Protein 3BDU (pdb70)

Sequence (352 aa):
SSNYVLHTNDGRTIVAEGKPKVDDETGISYTDAYGQQQQINRDNVKEAKGKSSNYVLHTNDGRTIVAEGKPKVDDETGISYTDAYGQQQQINRDNVKEAKGSSNYVLHTNDGRTIVAEGKPKVDDETGISYTDAYGQQQQINRDNVKEAKGSSNYVLHTNDGRTIVAEGKPKVDDETGISYTDAYGQQQQINRDNVKEAKGSSNYVLHTNDGRTIVAEGKPKVDDETGISYTDAYGQQQQINRDNVKEAKGKSSNYVLHTNDGRTIVAEGKPKVDDETGISYTDAYGQQQQINRDNVKEAKGSSNYVLHTNDGRTIVAEGKPKVDDETGISYTDAYGQQQQINRDNVKEAKG

B-factor: mean 27.68, std 9.21, range [10.59, 59.12]

Orga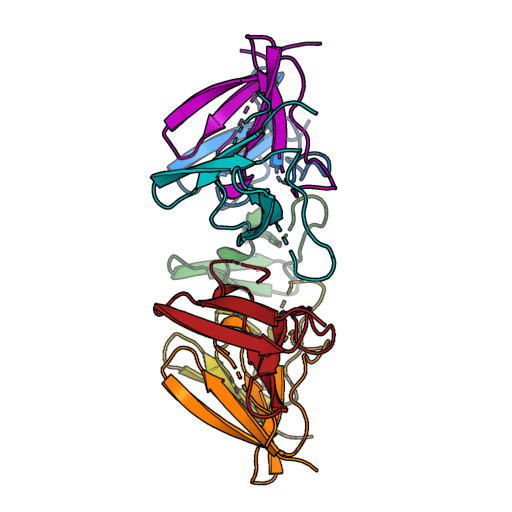nism: Pectobacterium atrosepticum (strain SCRI 1043 / ATCC BAA-672) (NCBI:txid218491)

Nearest PDB structures (foldseek):
  5xfq-assembly1_B  TM=5.567E-01  e=9.943E-01  Mus musculus
  8h43-assembly3_C  TM=5.582E-01  e=1.187E+00  Homo sapiens
  7lky-assembly4_D  TM=5.443E-01  e=1.187E+00  Homo sapiens
  5xfp-assembly3_E  TM=5.364E-01  e=1.503E+00  Homo sapiens
  2m0o-assembly1_A  TM=5.293E-01  e=1.259E+00  Homo sapiens

Structure (mmCIF, N/CA/C/O backbone):
data_3BDU
#
_entry.id   3BDU
#
_cell.length_a   105.974
_cell.length_b   79.077
_cell.length_c   48.472
_cell.angle_alpha   90.00
_cell.angle_beta   96.295
_cell.angle_gamma   90.00
#
_symmetry.space_group_name_H-M   'C 1 2 1'
#
loop_
_entity.id
_entity.type
_entity.pdbx_description
1 polymer 'Putative lipoprotein'
2 water water
#
loop_
_atom_site.group_PDB
_atom_site.id
_atom_site.type_symbol
_atom_site.label_atom_id
_atom_site.label_alt_id
_atom_site.label_comp_id
_atom_site.label_asym_id
_atom_site.label_entity_id
_atom_site.label_seq_id
_atom_site.pdbx_PDB_ins_code
_atom_site.Cartn_x
_atom_site.Cartn_y
_atom_site.Cartn_z
_atom_site.occupancy
_atom_site.B_iso_or_equiv
_atom_site.auth_seq_id
_atom_site.auth_comp_id
_atom_site.auth_asym_id
_atom_site.auth_atom_id
_atom_site.pdbx_PDB_model_num
ATOM 1 N N . SER A 1 2 ? 85.406 158.518 29.424 1.00 52.66 2 SER A N 1
ATOM 2 C CA . SER A 1 2 ? 84.762 157.179 29.288 1.00 52.14 2 SER A CA 1
ATOM 3 C C . SER A 1 2 ? 83.978 156.808 30.543 1.00 50.91 2 SER A C 1
ATOM 4 O O . SER A 1 2 ? 84.437 157.025 31.667 1.00 51.30 2 SER A O 1
ATOM 7 N N . SER A 1 3 ? 82.790 156.247 30.341 1.00 48.42 3 SER A N 1
ATOM 8 C CA . SER A 1 3 ? 81.927 155.851 31.447 1.00 44.65 3 SER A CA 1
ATOM 9 C C . SER A 1 3 ? 82.615 154.892 32.417 1.00 41.52 3 SER A C 1
ATOM 10 O O . SER A 1 3 ? 83.189 153.882 32.008 1.00 41.60 3 SER A O 1
ATOM 13 N N . ASN A 1 4 ? 82.551 155.219 33.704 1.00 37.59 4 ASN A N 1
ATOM 14 C CA . ASN A 1 4 ? 83.152 154.388 34.738 1.00 34.28 4 ASN A CA 1
ATOM 15 C C . ASN A 1 4 ? 82.142 153.376 35.262 1.00 30.97 4 ASN A C 1
ATOM 16 O O . ASN A 1 4 ? 80.932 153.581 35.173 1.00 30.46 4 ASN A O 1
ATOM 21 N N . TYR A 1 5 ? 82.653 152.287 35.813 1.00 26.01 5 TYR A N 1
ATOM 22 C CA . TYR A 1 5 ? 81.814 151.247 36.382 1.00 24.64 5 TYR A CA 1
ATOM 23 C C . TYR A 1 5 ? 82.360 150.907 37.759 1.00 23.73 5 TYR A C 1
ATOM 24 O O . TYR A 1 5 ? 83.533 151.149 38.054 1.00 23.25 5 TYR A O 1
ATOM 33 N N . VAL A 1 6 ? 81.501 150.360 38.606 1.00 22.60 6 VAL A N 1
ATOM 34 C CA . VAL A 1 6 ? 81.903 149.951 39.939 1.00 21.91 6 VAL A CA 1
ATOM 35 C C . VAL A 1 6 ? 81.575 148.469 40.069 1.00 20.63 6 VAL A C 1
ATOM 36 O O . VAL A 1 6 ? 80.418 148.084 39.948 1.00 22.49 6 VAL A O 1
ATOM 40 N N . LEU A 1 7 ? 82.590 147.643 40.295 1.00 20.42 7 LEU A N 1
ATOM 41 C CA . LEU A 1 7 ? 82.385 146.206 40.453 1.00 19.57 7 LEU A CA 1
ATOM 42 C C . LEU A 1 7 ? 82.311 145.850 41.937 1.00 20.51 7 LEU A C 1
ATOM 43 O O . LEU A 1 7 ? 83.142 146.301 42.729 1.00 21.04 7 LEU A O 1
ATOM 48 N N . HIS A 1 8 ? 81.315 145.049 42.306 1.00 17.19 8 HIS A N 1
ATOM 49 C CA . HIS A 1 8 ? 81.159 144.595 43.683 1.00 20.55 8 HIS A CA 1
ATOM 50 C C . HIS A 1 8 ? 81.530 143.120 43.671 1.00 20.04 8 HIS A C 1
ATOM 51 O O . HIS A 1 8 ? 80.923 142.327 42.954 1.00 19.59 8 HIS A O 1
ATOM 58 N N . THR A 1 9 ? 82.540 142.764 44.457 1.00 19.11 9 THR A N 1
ATOM 59 C CA . THR A 1 9 ? 83.019 141.390 44.523 1.00 22.41 9 THR A CA 1
ATOM 60 C C . THR A 1 9 ? 82.302 140.582 45.593 1.00 26.82 9 THR A C 1
ATOM 61 O O . THR A 1 9 ? 81.662 141.136 46.490 1.00 27.52 9 THR A O 1
ATOM 65 N N . ASN A 1 10 ? 82.422 139.264 45.507 1.00 27.99 10 ASN A N 1
ATOM 66 C CA . ASN A 1 10 ? 81.781 138.416 46.494 1.00 31.11 10 ASN A CA 1
ATOM 67 C C . ASN A 1 10 ? 82.569 138.366 47.795 1.00 32.17 10 ASN A C 1
ATOM 68 O O . ASN A 1 10 ? 82.252 137.586 48.691 1.00 35.86 10 ASN A O 1
ATOM 73 N N . ASP A 1 11 ? 83.600 139.198 47.900 1.00 31.57 11 ASP A N 1
ATOM 74 C CA . ASP A 1 11 ? 84.384 139.256 49.127 1.00 32.76 11 ASP A CA 1
ATOM 75 C C . ASP A 1 11 ? 84.350 140.653 49.747 1.00 31.20 11 ASP A C 1
ATOM 76 O O . ASP A 1 11 ? 85.293 141.072 50.418 1.00 31.67 11 ASP A O 1
ATOM 81 N N . GLY A 1 12 ? 83.259 141.372 49.500 1.00 29.59 12 GLY A N 1
ATOM 82 C CA . GLY A 1 12 ? 83.083 142.698 50.070 1.00 28.66 12 GLY A CA 1
ATOM 83 C C . GLY A 1 12 ? 83.950 143.853 49.600 1.00 27.02 12 GLY A C 1
ATOM 84 O O . GLY A 1 12 ? 84.221 144.774 50.374 1.00 26.20 12 GLY A O 1
ATOM 85 N N . ARG A 1 13 ? 84.381 143.824 48.344 1.00 24.40 13 ARG A N 1
ATOM 86 C CA . ARG A 1 13 ? 85.196 144.903 47.800 1.00 23.63 13 ARG A CA 1
ATOM 87 C C . ARG A 1 13 ? 84.434 145.609 46.689 1.00 23.14 13 ARG A C 1
ATOM 88 O O . ARG A 1 13 ? 83.536 145.033 46.080 1.00 21.81 13 ARG A O 1
ATOM 96 N N . THR A 1 14 ? 84.789 146.862 46.446 1.00 22.25 14 THR A N 1
ATOM 97 C CA . THR A 1 14 ? 84.187 147.646 45.379 1.00 24.18 14 THR A CA 1
ATOM 98 C C . THR A 1 14 ? 85.391 148.128 44.593 1.00 25.05 14 THR A C 1
ATOM 99 O O . THR A 1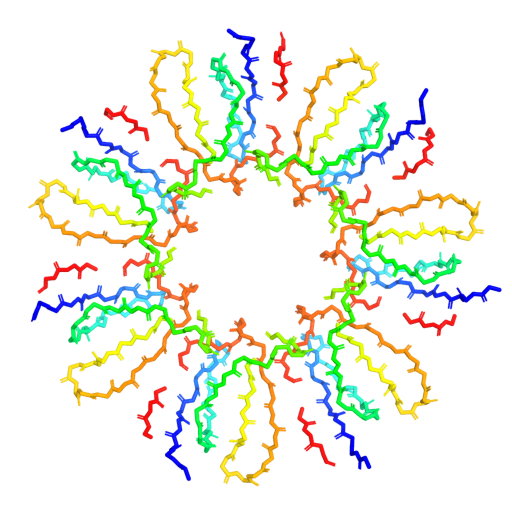 14 ? 86.338 148.673 45.162 1.00 27.20 14 THR A O 1
ATOM 103 N N . ILE A 1 15 ? 85.361 147.909 43.286 1.00 23.65 15 ILE A N 1
ATOM 104 C CA . ILE A 1 15 ? 86.466 148.286 42.420 1.00 21.36 15 ILE A CA 1
ATOM 105 C C . ILE A 1 15 ? 85.972 149.225 41.326 1.00 22.04 15 ILE A C 1
ATOM 106 O O . ILE A 1 15 ? 84.953 148.960 40.690 1.00 21.23 15 ILE A O 1
ATOM 111 N N . VAL A 1 16 ? 86.685 150.328 41.120 1.00 19.64 16 VAL A N 1
ATOM 112 C CA . VAL A 1 16 ? 86.313 151.280 40.079 1.00 20.29 16 VAL A CA 1
ATOM 113 C C . VAL A 1 16 ? 86.985 150.868 38.776 1.00 20.01 16 VAL A C 1
ATOM 114 O O . VAL A 1 16 ? 88.188 150.603 38.740 1.00 19.14 16 VAL A O 1
ATOM 118 N N . ALA A 1 17 ? 86.202 150.805 37.709 1.00 18.52 17 ALA A N 1
ATOM 119 C CA . ALA A 1 17 ? 86.729 150.439 36.405 1.00 17.14 17 ALA A CA 1
ATOM 120 C C . ALA A 1 17 ? 86.489 151.587 35.433 1.00 19.68 17 ALA A C 1
ATOM 121 O O . ALA A 1 17 ? 85.456 152.254 35.501 1.00 19.49 17 ALA A O 1
ATOM 123 N N . GLU A 1 18 ? 87.459 151.819 34.555 1.00 20.69 18 GLU A N 1
ATOM 124 C CA . GLU A 1 18 ? 87.358 152.846 33.524 1.00 23.39 18 GLU A CA 1
ATOM 125 C C . GLU A 1 18 ? 86.933 152.087 32.272 1.00 23.61 18 GLU A C 1
ATOM 126 O O . GLU A 1 18 ? 87.752 151.424 31.636 1.00 23.80 18 GLU A O 1
ATOM 132 N N . GLY A 1 19 ? 85.658 152.176 31.924 1.00 21.41 19 GLY A N 1
ATOM 133 C CA . GLY A 1 19 ? 85.176 151.448 30.765 1.00 21.94 19 GLY A CA 1
ATOM 134 C C . GLY A 1 19 ? 84.495 150.185 31.263 1.00 22.18 19 GLY A C 1
ATOM 135 O O . GLY A 1 19 ? 84.812 149.701 32.350 1.00 20.23 19 GLY A O 1
ATOM 136 N N . LYS A 1 20 ? 83.573 149.643 30.472 1.00 21.00 20 LYS A N 1
ATOM 137 C CA . LYS A 1 20 ? 82.833 148.450 30.877 1.00 20.86 20 LYS A CA 1
ATOM 138 C C . LYS A 1 20 ? 83.661 147.179 30.954 1.00 17.82 20 LYS A C 1
ATOM 139 O O . LYS A 1 20 ? 84.305 146.786 29.989 1.00 17.08 20 LYS A O 1
ATOM 145 N N . PRO A 1 21 ? 83.670 146.529 32.126 1.00 15.57 21 PRO A N 1
ATOM 146 C CA . PRO A 1 21 ? 84.440 145.290 32.245 1.00 15.62 21 PRO A CA 1
ATOM 147 C C . PRO A 1 21 ? 83.778 144.276 31.316 1.00 13.83 21 PRO A C 1
ATOM 148 O O . PRO A 1 21 ? 82.557 144.284 31.154 1.00 15.48 21 PRO A O 1
ATOM 152 N N . LYS A 1 22 ? 84.579 143.426 30.692 1.00 14.81 22 LYS A N 1
ATOM 153 C CA . LYS A 1 22 ? 84.049 142.422 29.778 1.00 15.12 22 LYS A CA 1
ATOM 154 C C . LYS A 1 22 ? 84.827 141.120 29.911 1.00 16.66 22 LYS A C 1
ATOM 155 O O . LYS A 1 22 ? 85.988 141.114 30.333 1.00 13.90 22 LYS A O 1
ATOM 161 N N . VAL A 1 23 ? 84.185 140.019 29.544 1.00 15.55 23 VAL A N 1
ATOM 162 C CA . VAL A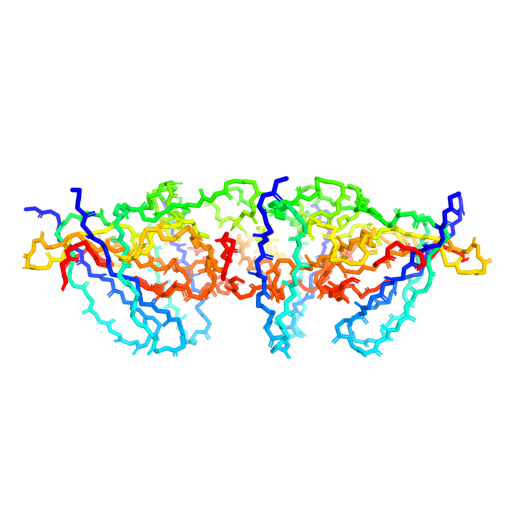 1 23 ? 84.854 138.731 29.597 1.00 17.65 23 VAL A CA 1
ATOM 163 C C . VAL A 1 23 ? 85.930 138.695 28.522 1.00 19.25 23 VAL A C 1
ATOM 164 O O . VAL A 1 23 ? 85.702 139.100 27.379 1.00 17.42 23 VAL A O 1
ATOM 168 N N . ASP A 1 24 ? 87.110 138.227 28.912 1.00 17.66 24 ASP A N 1
ATOM 169 C CA . ASP A 1 24 ? 88.243 138.091 28.006 1.00 18.67 24 ASP A CA 1
ATOM 170 C C . ASP A 1 24 ? 88.215 136.624 27.588 1.00 18.64 24 ASP A C 1
ATOM 171 O O . ASP A 1 24 ? 88.445 135.736 28.402 1.00 18.11 24 ASP A O 1
ATOM 176 N N . ASP A 1 25 ? 87.917 136.366 26.320 1.00 19.94 25 ASP A N 1
ATOM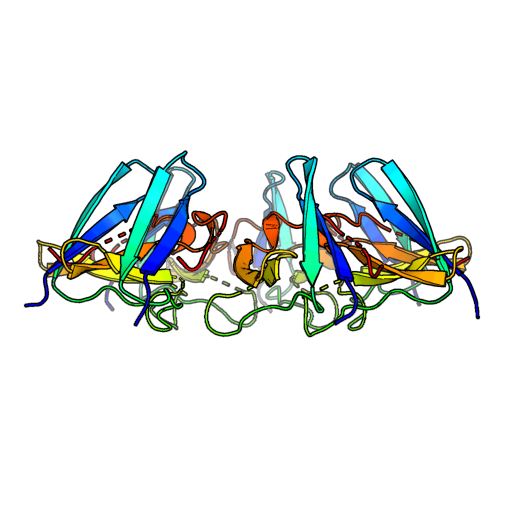 177 C CA . ASP A 1 25 ? 87.843 134.995 25.839 1.00 21.72 25 ASP A CA 1
ATOM 178 C C . ASP A 1 25 ? 89.155 134.223 25.965 1.00 20.68 25 ASP A C 1
ATOM 179 O O . ASP A 1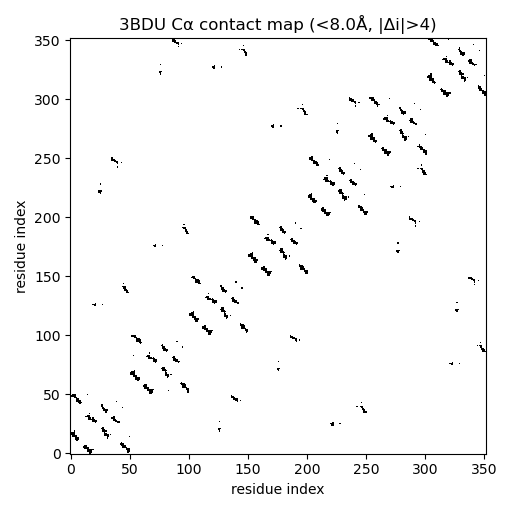 25 ? 89.144 132.999 26.034 1.00 21.48 25 ASP A O 1
ATOM 184 N N . GLU A 1 26 ? 90.280 134.929 26.006 1.00 19.98 26 GLU A N 1
ATOM 185 C CA . GLU A 1 26 ? 91.571 134.262 26.128 1.00 19.94 26 GLU A CA 1
ATOM 186 C C . GLU A 1 26 ? 91.814 133.695 27.534 1.00 18.98 26 GLU A C 1
ATOM 187 O O . GLU A 1 26 ? 92.639 132.799 27.706 1.00 18.62 26 GLU A O 1
ATOM 193 N N . THR A 1 27 ? 91.100 134.211 28.531 1.00 16.17 27 THR A N 1
ATOM 194 C CA . THR A 1 27 ? 91.286 133.749 29.907 1.00 16.99 27 THR A CA 1
ATOM 195 C C . THR A 1 27 ? 90.022 133.233 30.568 1.00 17.01 27 THR A C 1
ATOM 196 O O . THR A 1 27 ? 90.095 132.445 31.510 1.00 14.80 27 THR A O 1
ATOM 200 N N . GLY A 1 28 ? 88.870 133.694 30.085 1.00 15.34 28 GLY A N 1
ATOM 201 C CA . GLY A 1 28 ? 87.599 133.295 30.657 1.00 16.09 28 GLY A CA 1
ATOM 202 C C . GLY A 1 28 ? 87.223 134.125 31.876 1.00 15.90 28 GLY A C 1
ATOM 203 O O . GLY A 1 28 ? 86.196 133.889 32.514 1.00 16.07 28 GLY A O 1
ATOM 212 N N . ILE A 1 30 ? 86.859 138.159 33.842 1.00 13.80 30 ILE A N 1
ATOM 213 C CA . ILE A 1 30 ? 86.373 139.492 33.500 1.00 14.87 30 ILE A CA 1
ATOM 214 C C . ILE A 1 30 ? 87.564 140.438 33.492 1.00 14.98 30 ILE A C 1
ATOM 215 O O . ILE A 1 30 ? 88.279 140.553 34.481 1.00 13.68 30 ILE A O 1
ATOM 220 N N . SER A 1 31 ? 87.763 141.108 32.363 1.00 12.71 31 SER A N 1
ATOM 221 C CA . SER A 1 31 ? 88.881 142.020 32.175 1.00 15.68 31 SER A CA 1
ATOM 222 C C . SER A 1 31 ? 88.442 143.476 32.246 1.00 15.71 31 SER A C 1
ATOM 223 O O . SER A 1 31 ? 87.355 143.826 31.784 1.00 17.43 31 SER A O 1
ATOM 226 N N . TYR A 1 32 ? 89.279 144.318 32.846 1.00 16.28 32 TYR A N 1
ATOM 227 C CA . TYR A 1 32 ? 88.971 145.745 32.964 1.00 17.10 32 TYR A CA 1
ATOM 228 C C . TYR A 1 32 ? 90.224 146.562 33.239 1.00 17.63 32 TYR A C 1
ATOM 229 O O . TYR A 1 32 ? 91.303 146.013 33.439 1.00 17.88 32 TYR A O 1
ATOM 238 N N . THR A 1 33 ? 90.064 147.882 33.253 1.00 18.76 33 THR A N 1
ATOM 239 C CA . THR A 1 33 ? 91.159 148.802 33.543 1.00 20.06 33 THR A CA 1
ATOM 240 C C . THR A 1 33 ? 90.732 149.559 34.796 1.00 20.27 33 THR A C 1
ATOM 241 O O . THR A 1 33 ? 89.620 150.082 34.853 1.00 17.88 33 THR A O 1
ATOM 245 N N . ASP A 1 34 ? 91.595 149.599 35.807 1.00 21.76 34 ASP A N 1
ATOM 246 C CA . ASP A 1 34 ? 91.249 150.293 37.036 1.00 24.02 34 ASP A CA 1
ATOM 247 C C . ASP A 1 34 ? 91.499 151.791 36.937 1.00 26.50 34 ASP A C 1
ATOM 248 O O . ASP A 1 34 ? 91.985 152.284 35.916 1.00 25.47 34 ASP A O 1
ATOM 253 N N . ALA A 1 35 ? 91.162 152.504 38.008 1.00 28.01 35 ALA A N 1
ATOM 254 C CA . ALA A 1 35 ? 91.317 153.955 38.063 1.00 30.95 35 ALA A CA 1
ATOM 255 C C . ALA A 1 35 ? 92.750 154.430 37.873 1.00 32.02 35 ALA A C 1
ATOM 256 O O . ALA A 1 35 ? 92.990 155.619 37.672 1.00 33.13 35 ALA A O 1
ATOM 258 N N . TYR A 1 36 ? 93.702 153.507 37.940 1.00 32.83 36 TYR A N 1
ATOM 259 C CA . TYR A 1 36 ? 95.107 153.865 37.783 1.00 33.32 36 TYR A CA 1
ATOM 260 C C . TYR A 1 36 ? 95.677 153.476 36.426 1.00 31.42 36 TYR A C 1
ATOM 261 O O . TYR A 1 36 ? 96.887 153.538 36.211 1.00 31.37 36 TYR A O 1
ATOM 270 N N . GLY A 1 37 ? 94.801 153.070 35.515 1.00 29.17 37 GLY A N 1
ATOM 271 C CA . GLY A 1 37 ? 95.239 152.691 34.185 1.00 27.55 37 GLY A CA 1
ATOM 272 C C . GLY A 1 37 ? 95.836 151.301 34.088 1.00 27.15 37 GLY A C 1
ATOM 273 O O . GLY A 1 37 ? 96.348 150.914 33.039 1.00 25.93 37 GLY A O 1
ATOM 274 N N . GLN A 1 38 ? 95.773 150.538 35.171 1.00 26.19 38 GLN A N 1
ATOM 275 C CA . GLN A 1 38 ? 96.323 149.188 35.154 1.00 25.49 38 GLN A CA 1
ATOM 276 C C . GLN A 1 38 ? 95.280 148.178 34.686 1.00 23.74 38 GLN A C 1
ATOM 277 O O . GLN A 1 38 ? 94.127 148.221 35.116 1.00 23.05 38 GLN A O 1
ATOM 283 N N . GLN A 1 39 ? 95.694 147.280 33.798 1.00 21.86 39 GLN A N 1
ATOM 284 C CA . GLN A 1 39 ? 94.805 146.250 33.282 1.00 23.07 39 GLN A CA 1
ATOM 285 C C . GLN A 1 39 ? 94.714 145.135 34.313 1.00 21.29 39 GLN A C 1
ATOM 286 O O . GLN A 1 39 ? 95.734 144.615 34.770 1.00 21.10 39 GLN A O 1
ATOM 292 N N . GLN A 1 40 ? 93.486 144.780 34.670 1.00 19.52 40 GLN A N 1
ATOM 293 C CA . GLN A 1 40 ? 93.221 143.752 35.672 1.00 19.29 40 GLN A CA 1
ATOM 294 C C . GLN A 1 40 ? 92.226 142.725 35.141 1.00 18.63 40 GLN A C 1
ATOM 295 O O . GLN A 1 40 ? 91.478 143.002 34.204 1.00 15.86 40 GLN A O 1
ATOM 301 N N . GLN A 1 41 ? 92.228 141.547 35.758 1.00 16.28 41 GLN A N 1
ATOM 302 C CA . GLN A 1 41 ? 91.300 140.478 35.414 1.00 15.27 41 GLN A CA 1
ATOM 303 C C . GLN A 1 41 ? 90.817 139.909 36.736 1.00 16.02 41 GLN A C 1
ATOM 304 O O . GLN A 1 41 ? 91.581 139.826 37.697 1.00 17.14 41 GLN A O 1
ATOM 310 N N . ILE A 1 42 ? 89.548 139.527 36.791 1.00 15.30 42 ILE A N 1
ATOM 311 C CA . ILE A 1 42 ? 88.988 138.971 38.011 1.00 14.65 42 ILE A CA 1
ATOM 312 C C . ILE A 1 42 ? 88.071 137.802 37.667 1.00 14.77 42 ILE A C 1
ATOM 313 O O . ILE A 1 42 ? 87.296 137.876 36.712 1.00 15.62 42 ILE A O 1
ATOM 318 N N . ASN A 1 43 ? 88.178 136.716 38.426 1.00 13.18 43 ASN A N 1
ATOM 319 C CA . ASN A 1 43 ? 87.340 135.537 38.200 1.00 13.96 43 ASN A CA 1
ATOM 320 C C . ASN A 1 43 ? 85.854 135.943 38.200 1.00 13.00 43 ASN A C 1
ATOM 321 O O . ASN A 1 43 ? 85.389 136.618 39.119 1.00 13.14 43 ASN A O 1
ATOM 326 N N . ARG A 1 44 ? 85.114 135.525 37.174 1.00 13.00 44 ARG A N 1
ATOM 327 C CA . ARG A 1 44 ? 83.691 135.853 37.058 1.00 15.08 44 ARG A CA 1
ATOM 328 C C . ARG A 1 44 ? 82.912 135.434 38.301 1.00 15.32 44 ARG A C 1
ATOM 329 O O . ARG A 1 44 ? 81.905 136.049 38.644 1.00 15.22 44 ARG A O 1
ATOM 337 N N . ASP A 1 45 ? 83.365 134.373 38.961 1.00 13.62 45 ASP A N 1
ATOM 338 C CA . ASP A 1 45 ? 82.678 133.895 40.160 1.00 17.43 45 ASP A CA 1
ATOM 339 C C . ASP A 1 45 ? 82.834 134.842 41.346 1.00 17.52 45 ASP A C 1
ATOM 340 O O . ASP A 1 45 ? 82.086 134.750 42.319 1.00 18.72 45 ASP A O 1
ATOM 345 N N . ASN A 1 46 ? 83.781 135.769 41.255 1.00 15.26 46 ASN A N 1
ATOM 346 C CA . ASN A 1 46 ? 84.005 136.717 42.339 1.00 17.31 46 ASN A CA 1
ATOM 347 C C . ASN A 1 46 ? 83.350 138.066 42.065 1.00 17.49 46 ASN A C 1
ATOM 348 O O . ASN A 1 46 ? 83.587 139.028 42.796 1.00 17.50 46 ASN A O 1
ATOM 353 N N . VAL A 1 47 ? 82.545 138.144 41.008 1.00 15.36 47 VAL A N 1
ATOM 354 C CA . VAL A 1 47 ? 81.860 139.388 40.676 1.00 15.91 47 VAL A CA 1
ATOM 355 C C . VAL A 1 47 ? 80.367 139.202 40.914 1.00 18.76 47 VAL A C 1
ATOM 356 O O . VAL A 1 47 ? 79.687 138.464 40.188 1.00 18.42 47 VAL A O 1
ATOM 360 N N . LYS A 1 48 ? 79.864 139.876 41.943 1.00 19.80 48 LYS A N 1
ATOM 361 C CA . LYS A 1 48 ? 78.458 139.787 42.311 1.00 20.75 48 LYS A CA 1
ATOM 362 C C . LYS A 1 48 ? 77.571 140.719 41.495 1.00 20.02 48 LYS A C 1
ATOM 363 O O . LYS A 1 48 ? 76.557 140.296 40.941 1.00 18.19 48 LYS A O 1
ATOM 369 N N . GLU A 1 49 ? 77.949 141.991 41.439 1.00 21.33 49 GLU A N 1
ATOM 370 C CA . GLU A 1 49 ? 77.174 142.990 40.712 1.00 23.00 49 GLU A CA 1
ATOM 371 C C . GLU A 1 49 ? 78.092 144.038 40.111 1.00 22.59 49 GLU A C 1
ATOM 372 O O . GLU A 1 49 ? 79.268 144.137 40.470 1.00 21.31 49 GLU A O 1
ATOM 386 N N . ALA A 1 51 ? 77.776 148.254 38.726 1.00 23.54 51 ALA A N 1
ATOM 387 C CA . ALA A 1 51 ? 76.978 149.455 38.529 1.00 25.85 51 ALA A CA 1
ATOM 388 C C . ALA A 1 51 ? 77.677 150.449 37.607 1.00 27.34 51 ALA A C 1
ATOM 389 O O . ALA A 1 51 ? 78.875 150.698 37.743 1.00 26.29 51 ALA A O 1
ATOM 391 N N . LYS A 1 52 ? 76.924 151.003 36.663 1.00 28.76 52 LYS A N 1
ATOM 392 C CA . LYS A 1 52 ? 77.466 151.976 35.725 1.00 32.63 52 LYS A CA 1
ATOM 393 C C . LYS A 1 52 ? 77.380 153.369 36.349 1.00 34.62 52 LYS A C 1
ATOM 394 O O . LYS A 1 52 ? 76.288 153.873 36.609 1.00 32.89 52 LYS A O 1
ATOM 400 N N . GLY A 1 53 ? 78.538 153.977 36.590 1.00 38.56 53 GLY A N 1
ATOM 401 C CA . GLY A 1 53 ? 78.585 155.299 37.194 1.00 42.95 53 GLY A CA 1
ATOM 402 C C . GLY A 1 53 ? 79.694 155.379 38.231 1.00 45.61 53 GLY A C 1
ATOM 403 O O . GLY A 1 53 ? 80.544 154.489 38.298 1.00 45.65 53 GLY A O 1
ATOM 404 N N . LYS A 1 54 ? 79.689 156.433 39.045 1.00 47.84 54 LYS A N 1
ATOM 405 C CA . LYS A 1 54 ? 80.712 156.608 40.076 1.00 49.82 54 LYS A CA 1
ATOM 406 C C . LYS A 1 54 ? 80.337 155.970 41.414 1.00 51.21 54 LYS A C 1
ATOM 407 O O . LYS A 1 54 ? 80.662 156.565 42.466 1.00 52.10 54 LYS A O 1
ATOM 413 N N . SER B 1 2 ? 59.089 100.296 25.384 1.00 37.53 2 SER B N 1
ATOM 414 C CA . SER B 1 2 ? 60.526 100.686 25.335 1.00 37.46 2 SER B CA 1
ATOM 415 C C . SER B 1 2 ? 61.303 100.063 26.488 1.00 36.86 2 SER B C 1
ATOM 416 O O . SER B 1 2 ? 60.736 99.783 27.549 1.00 37.07 2 SER B O 1
ATOM 419 N N . SER B 1 3 ? 62.600 99.848 26.283 1.00 34.83 3 SER B N 1
ATOM 420 C CA . SER B 1 3 ? 63.435 99.265 27.326 1.00 33.34 3 SER B CA 1
ATOM 421 C C . SER B 1 3 ? 63.442 100.197 28.525 1.00 31.27 3 SER B C 1
ATOM 422 O O . SER B 1 3 ? 63.391 101.414 28.373 1.00 31.95 3 SER B O 1
ATOM 425 N N . ASN B 1 4 ? 63.495 99.628 29.722 1.00 28.87 4 ASN B N 1
ATOM 426 C CA . ASN B 1 4 ? 63.511 100.450 30.915 1.00 26.35 4 ASN B CA 1
ATOM 427 C C . ASN B 1 4 ? 64.927 100.830 31.293 1.00 23.22 4 ASN B C 1
ATOM 428 O O . ASN B 1 4 ? 65.886 100.141 30.961 1.00 21.85 4 ASN B O 1
ATOM 433 N N . TYR B 1 5 ? 65.036 101.955 31.981 1.00 23.34 5 TYR B N 1
ATOM 434 C CA . TYR B 1 5 ? 66.305 102.459 32.459 1.00 19.87 5 TYR B CA 1
ATOM 435 C C . TYR B 1 5 ? 66.059 102.770 33.924 1.00 19.47 5 TYR B C 1
ATOM 436 O O . TYR B 1 5 ? 64.957 103.149 34.308 1.00 20.77 5 TYR B O 1
ATOM 445 N N . VAL B 1 6 ? 67.075 102.579 34.749 1.00 18.22 6 VAL B N 1
ATOM 446 C CA . VAL B 1 6 ? 66.938 102.852 36.169 1.00 20.91 6 VAL B CA 1
ATOM 447 C C . VAL B 1 6 ? 67.868 103.987 36.553 1.00 19.81 6 VAL B C 1
ATOM 448 O O . VAL B 1 6 ? 69.089 103.862 36.436 1.00 21.65 6 VAL B O 1
ATOM 452 N N . LEU B 1 7 ? 67.287 105.096 36.994 1.00 21.01 7 LEU B N 1
ATOM 453 C CA . LEU B 1 7 ? 68.069 106.252 37.411 1.00 21.11 7 LEU B CA 1
ATOM 454 C C . LEU B 1 7 ? 68.235 106.291 38.923 1.00 21.52 7 LEU B C 1
ATOM 455 O O . LEU B 1 7 ? 67.325 105.938 39.670 1.00 19.58 7 LEU B O 1
ATOM 460 N N . HIS B 1 8 ? 69.410 106.721 39.365 1.00 20.05 8 HIS B N 1
ATOM 461 C CA . HIS B 1 8 ? 69.691 106.854 40.788 1.00 21.21 8 HIS B CA 1
ATOM 462 C C . HIS B 1 8 ? 70.048 108.319 40.964 1.00 20.25 8 HIS B C 1
ATOM 463 O O . HIS B 1 8 ? 70.885 108.842 40.235 1.00 15.63 8 HIS B O 1
ATOM 470 N N . THR B 1 9 ? 69.394 108.986 41.909 1.00 20.20 9 THR B N 1
ATOM 471 C CA . THR B 1 9 ? 69.644 110.402 42.153 1.00 21.52 9 THR B CA 1
ATOM 472 C C . THR B 1 9 ? 70.754 110.573 43.176 1.00 23.81 9 THR B C 1
ATOM 473 O O . THR B 1 9 ? 71.187 109.607 43.799 1.00 25.22 9 THR B O 1
ATOM 477 N N . ASN B 1 10 ? 71.227 111.801 43.349 1.00 25.04 10 ASN B N 1
ATOM 478 C CA . ASN B 1 10 ? 72.270 112.029 44.330 1.00 27.03 10 ASN B CA 1
ATOM 479 C C . ASN B 1 10 ? 71.700 111.976 45.741 1.00 29.12 10 ASN B C 1
ATOM 480 O O . ASN B 1 10 ? 72.439 111.737 46.699 1.00 30.18 10 ASN B O 1
ATOM 485 N N . ASP B 1 11 ? 70.392 112.189 45.875 1.00 28.39 11 ASP B N 1
ATOM 486 C CA . ASP B 1 11 ? 69.770 112.127 47.192 1.00 31.64 11 ASP B CA 1
ATOM 487 C C . ASP B 1 11 ? 69.286 110.715 47.528 1.00 31.12 11 ASP B C 1
ATOM 488 O O . ASP B 1 11 ? 68.414 110.526 48.380 1.00 31.23 11 ASP B O 1
ATOM 493 N N . GLY B 1 12 ? 69.855 109.732 46.833 1.00 30.53 12 GLY B N 1
ATOM 494 C CA . GLY B 1 12 ? 69.549 108.334 47.095 1.00 29.53 12 GLY B CA 1
ATOM 495 C C . GLY B 1 12 ? 68.296 107.653 46.582 1.00 29.76 12 GLY B C 1
ATOM 496 O O . GLY B 1 12 ? 68.026 106.515 46.968 1.00 30.50 12 GLY B O 1
ATOM 497 N N . ARG B 1 13 ? 67.522 108.301 45.725 1.00 27.76 13 ARG B N 1
ATOM 498 C CA . ARG B 1 13 ? 66.314 107.656 45.230 1.00 27.15 13 ARG B CA 1
ATOM 499 C C . ARG B 1 13 ? 66.555 106.908 43.922 1.00 27.77 13 ARG B C 1
ATOM 500 O O . ARG B 1 13 ? 67.527 107.166 43.208 1.00 25.98 13 ARG B O 1
ATOM 508 N N . THR B 1 14 ? 65.664 105.966 43.628 1.00 27.46 14 THR B N 1
ATOM 509 C CA . THR B 1 14 ? 65.727 105.185 42.404 1.00 27.01 14 THR B CA 1
ATOM 510 C C . THR B 1 14 ? 64.470 105.506 41.602 1.00 26.68 14 THR B C 1
ATOM 511 O O . THR B 1 14 ? 63.368 105.518 42.146 1.00 26.23 14 THR B O 1
ATOM 515 N N . ILE B 1 15 ? 64.638 105.779 40.313 1.00 24.37 15 ILE B N 1
ATOM 516 C CA . ILE B 1 15 ? 63.507 106.109 39.454 1.00 24.01 15 ILE B CA 1
ATOM 517 C C . ILE B 1 15 ? 63.558 105.267 38.181 1.00 22.38 15 ILE B C 1
ATOM 518 O O . ILE B 1 15 ? 64.596 105.191 37.517 1.00 19.42 15 ILE B O 1
ATOM 523 N N . VAL B 1 16 ? 62.437 104.632 37.852 1.00 21.60 16 VAL B N 1
ATOM 524 C CA . VAL B 1 16 ? 62.357 103.799 36.662 1.00 20.89 16 VAL B CA 1
ATOM 525 C C . VAL B 1 16 ? 61.835 104.598 35.481 1.00 20.98 16 VAL B C 1
ATOM 526 O O . VAL B 1 16 ? 60.799 105.261 35.573 1.00 20.93 16 VAL B O 1
ATOM 530 N N . ALA B 1 17 ? 62.564 104.539 34.371 1.00 20.30 17 ALA B N 1
ATOM 531 C CA . ALA B 1 17 ? 62.153 105.240 33.164 1.00 19.25 17 ALA B CA 1
ATOM 532 C C . ALA B 1 17 ? 61.871 104.235 32.056 1.00 18.00 17 ALA B C 1
ATOM 533 O O . ALA B 1 17 ? 62.510 103.185 31.989 1.00 17.13 17 ALA B O 1
ATOM 535 N N . GLU B 1 18 ? 60.910 104.564 31.199 1.00 18.83 18 GLU B N 1
ATOM 536 C CA . GLU B 1 18 ? 60.573 103.714 30.064 1.00 20.54 18 GLU B CA 1
ATOM 537 C C . GLU B 1 18 ? 61.152 104.461 28.872 1.00 19.23 18 GLU B C 1
ATOM 538 O O . GLU B 1 18 ? 60.615 105.479 28.450 1.00 19.89 18 GLU B O 1
ATOM 544 N N . GLY B 1 19 ? 62.257 103.961 28.341 1.00 19.26 19 GLY B N 1
ATOM 545 C CA . GLY B 1 19 ? 62.901 104.643 27.239 1.00 20.64 19 GLY B CA 1
ATOM 546 C C . GLY B 1 19 ? 64.096 105.345 27.848 1.00 20.40 19 GLY B C 1
ATOM 547 O O . GLY B 1 19 ? 64.122 105.600 29.051 1.00 18.90 19 GLY B O 1
ATOM 548 N N . LYS B 1 20 ? 65.081 105.664 27.024 1.00 20.35 20 LYS B N 1
ATOM 549 C CA . LYS B 1 20 ? 66.294 106.298 27.513 1.00 18.25 20 LYS B CA 1
ATOM 550 C C . LYS B 1 20 ? 66.153 107.768 27.879 1.00 18.51 20 LYS B C 1
ATOM 551 O O . LYS B 1 20 ? 65.677 108.582 27.087 1.00 18.00 20 LYS B O 1
ATOM 557 N N . PRO B 1 21 ? 66.539 108.122 29.107 1.00 16.52 21 PRO B N 1
ATOM 558 C CA . PRO B 1 21 ? 66.446 109.526 29.511 1.00 17.33 21 PRO B CA 1
ATOM 559 C C . PRO B 1 21 ? 67.528 110.290 28.744 1.00 17.90 21 PRO B C 1
ATOM 560 O O . PRO B 1 21 ? 68.608 109.753 28.493 1.00 19.65 21 PRO B O 1
ATOM 564 N N . LYS B 1 22 ? 67.237 111.525 28.362 1.00 17.87 22 LYS B N 1
ATOM 565 C CA . LYS B 1 22 ? 68.211 112.354 27.657 1.00 20.87 22 LYS B CA 1
ATOM 566 C C . LYS B 1 22 ? 67.932 113.815 27.965 1.00 19.71 22 LYS B C 1
ATOM 567 O O . LYS B 1 22 ? 66.860 114.154 28.463 1.00 20.50 22 LYS B O 1
ATOM 573 N N . VAL B 1 23 ? 68.898 114.680 27.681 1.00 18.86 23 VAL B N 1
ATOM 574 C CA . VAL B 1 23 ? 68.719 116.095 27.950 1.00 19.91 23 VAL B CA 1
ATOM 575 C C . VAL B 1 23 ? 67.748 116.703 26.960 1.00 19.85 23 VAL B C 1
ATOM 576 O O . VAL B 1 23 ? 67.787 116.409 25.766 1.00 20.55 23 VAL B O 1
ATOM 580 N N . ASP B 1 24 ? 66.854 117.530 27.482 1.00 20.15 24 ASP B N 1
ATOM 581 C CA . ASP B 1 24 ? 65.855 118.231 26.682 1.00 22.99 24 ASP B CA 1
ATOM 582 C C . ASP B 1 24 ? 66.506 119.579 26.388 1.00 23.03 24 ASP B C 1
ATOM 583 O O . ASP B 1 24 ? 66.731 120.367 27.303 1.00 21.65 24 ASP B O 1
ATOM 588 N N . ASP B 1 25 ? 66.831 119.841 25.125 1.00 26.25 25 ASP B N 1
ATOM 589 C CA . ASP B 1 25 ? 67.472 121.107 24.769 1.00 28.68 25 ASP B CA 1
ATOM 590 C C . ASP B 1 25 ? 66.673 122.353 25.170 1.00 28.59 25 ASP B C 1
ATOM 591 O O . ASP B 1 25 ? 67.235 123.445 25.260 1.00 28.05 25 ASP B O 1
ATOM 596 N N . GLU B 1 26 ? 65.372 122.200 25.412 1.00 27.09 26 GLU B N 1
ATOM 597 C CA . GLU B 1 26 ? 64.546 123.347 25.790 1.00 27.03 26 GLU B CA 1
ATOM 598 C C . GLU B 1 26 ? 64.614 123.695 27.280 1.00 24.49 26 GLU B C 1
ATOM 599 O O . GLU B 1 26 ? 64.287 124.819 27.673 1.00 24.57 26 GLU B O 1
ATOM 605 N N . THR B 1 27 ? 65.044 122.747 28.104 1.00 20.72 27 THR B N 1
ATOM 606 C CA . THR B 1 27 ? 65.135 122.984 29.543 1.00 20.17 27 THR B CA 1
ATOM 607 C C . THR B 1 27 ? 66.542 122.828 30.100 1.00 19.81 27 THR B C 1
ATOM 608 O O . THR B 1 27 ? 66.890 123.445 31.110 1.00 18.09 27 THR B O 1
ATOM 612 N N . GLY B 1 28 ? 67.344 121.993 29.449 1.00 17.81 28 GLY B N 1
ATOM 613 C CA . GLY B 1 28 ? 68.689 121.750 29.932 1.00 18.56 28 GLY B CA 1
ATOM 614 C C . GLY B 1 28 ? 68.672 120.666 30.998 1.00 18.97 28 GLY B C 1
ATOM 615 O O . GLY B 1 28 ? 69.697 120.357 31.603 1.00 17.30 28 GLY B O 1
ATOM 624 N N . ILE B 1 30 ? 67.430 116.611 32.395 1.00 18.08 30 ILE B N 1
ATOM 625 C CA . ILE B 1 30 ? 67.291 115.249 31.906 1.00 18.23 30 ILE B CA 1
ATOM 626 C C . ILE B 1 30 ? 65.798 114.952 31.823 1.00 19.48 30 ILE B C 1
ATOM 627 O O . ILE B 1 30 ? 65.098 114.996 32.836 1.00 20.37 30 ILE B O 1
ATOM 632 N N . SER B 1 31 ? 65.326 114.651 30.616 1.00 18.82 31 SER B N 1
ATOM 633 C CA . SER B 1 31 ? 63.915 114.366 30.376 1.00 18.30 31 SER B CA 1
ATOM 634 C C . SER B 1 31 ? 63.651 112.873 30.218 1.00 18.53 31 SER B C 1
ATOM 635 O O . SER B 1 31 ? 64.454 112.147 29.633 1.00 16.86 31 SER B O 1
ATOM 638 N N . TYR B 1 32 ? 62.528 112.415 30.761 1.00 17.86 32 TYR B N 1
ATOM 639 C CA . TYR B 1 32 ? 62.164 111.013 30.648 1.00 18.34 32 TYR B CA 1
ATOM 640 C C . TYR B 1 32 ? 60.684 110.792 30.942 1.00 18.49 32 TYR B C 1
ATOM 641 O O . TYR B 1 32 ? 59.985 111.684 31.422 1.00 18.90 32 TYR B O 1
ATOM 650 N N . THR B 1 33 ? 60.209 109.596 30.621 1.00 21.38 33 THR B N 1
ATOM 651 C CA . THR B 1 33 ? 58.824 109.230 30.868 1.00 21.78 33 THR B CA 1
ATOM 652 C C . THR B 1 33 ? 58.945 108.125 31.894 1.00 21.08 33 THR B C 1
ATOM 653 O O . THR B 1 33 ? 59.674 107.161 31.663 1.00 21.77 33 THR B O 1
ATOM 657 N N . ASP B 1 34 ? 58.258 108.255 33.025 1.00 19.68 34 ASP B N 1
ATOM 658 C CA . ASP B 1 34 ? 58.354 107.219 34.041 1.00 21.73 34 ASP B CA 1
ATOM 659 C C . ASP B 1 34 ? 57.626 105.953 33.594 1.00 21.46 34 ASP B C 1
ATOM 660 O O . ASP B 1 34 ? 57.052 105.909 32.507 1.00 21.46 34 ASP B O 1
ATOM 665 N N . ALA B 1 35 ? 57.664 104.923 34.429 1.00 23.82 35 ALA B N 1
ATOM 666 C CA . ALA B 1 35 ? 57.036 103.646 34.101 1.00 24.55 35 ALA B CA 1
ATOM 667 C C . ALA B 1 35 ? 55.516 103.737 34.015 1.00 26.51 35 ALA B C 1
ATOM 668 O O . ALA B 1 35 ? 54.860 102.837 33.481 1.00 24.13 35 ALA B O 1
ATOM 670 N N . TYR B 1 36 ? 54.970 104.833 34.531 1.00 27.67 36 TYR B N 1
ATOM 671 C CA . TYR B 1 36 ? 53.531 105.058 34.551 1.00 29.83 36 TYR B CA 1
ATOM 672 C C . TYR B 1 36 ? 53.052 106.040 33.487 1.00 30.33 36 TYR B C 1
ATOM 673 O O . TYR B 1 36 ? 51.933 106.553 33.565 1.00 32.23 36 TYR B O 1
ATOM 682 N N . GLY B 1 37 ? 53.904 106.309 32.505 1.00 28.15 37 GLY B N 1
ATOM 683 C CA . GLY B 1 37 ? 53.533 107.199 31.419 1.00 28.37 37 GLY B CA 1
ATOM 684 C C . GLY B 1 37 ? 53.574 108.697 31.649 1.00 27.35 37 GLY B C 1
ATOM 685 O O . GLY B 1 37 ? 53.184 109.456 30.769 1.00 30.39 37 GLY B O 1
ATOM 686 N N . GLN B 1 38 ? 54.037 109.142 32.809 1.00 26.02 38 GLN B N 1
ATOM 687 C CA . GLN B 1 38 ? 54.091 110.573 33.066 1.00 25.97 38 GLN B CA 1
ATOM 688 C C . GLN B 1 38 ? 55.433 111.154 32.625 1.00 24.27 38 GLN B C 1
ATOM 689 O O . GLN B 1 38 ? 56.491 110.606 32.934 1.00 24.91 38 GLN B O 1
ATOM 695 N N . GLN B 1 39 ? 55.380 112.257 31.890 1.00 23.61 39 GLN B N 1
ATOM 696 C CA . GLN B 1 39 ? 56.592 112.910 31.416 1.00 24.43 39 GLN B CA 1
ATOM 697 C C . GLN B 1 39 ? 57.186 113.706 32.565 1.00 22.51 39 GLN B C 1
ATOM 698 O O . GLN B 1 39 ? 56.500 114.505 33.215 1.00 20.74 39 GLN B O 1
ATOM 704 N N . GLN B 1 40 ? 58.463 113.466 32.827 1.00 20.69 40 GLN B N 1
ATOM 705 C CA . GLN B 1 40 ? 59.137 114.154 33.903 1.00 20.41 40 GLN B CA 1
ATOM 706 C C . GLN B 1 40 ? 60.525 114.608 33.498 1.00 19.81 40 GLN B C 1
ATOM 707 O O . GLN B 1 40 ? 61.087 114.145 32.497 1.00 17.94 40 GLN B O 1
ATOM 713 N N . GLN B 1 41 ? 61.066 115.533 34.275 1.00 17.59 41 GLN B N 1
ATOM 714 C CA . GLN B 1 41 ? 62.403 116.042 34.021 1.00 17.50 41 GLN B CA 1
ATOM 715 C C . GLN B 1 41 ? 63.112 116.190 35.355 1.00 16.01 41 GLN B C 1
ATOM 716 O O . GLN B 1 41 ? 62.491 116.507 36.373 1.00 16.01 41 GLN B O 1
ATOM 722 N N . ILE B 1 42 ? 64.411 115.930 35.357 1.00 16.13 42 ILE B N 1
ATOM 723 C CA . ILE B 1 42 ? 65.187 116.038 36.580 1.00 17.86 42 ILE B CA 1
ATOM 724 C C . ILE B 1 42 ? 66.482 116.780 36.283 1.00 17.07 42 ILE B C 1
ATOM 725 O O . ILE B 1 42 ? 67.071 116.620 35.213 1.00 15.47 42 ILE B O 1
ATOM 730 N N . ASN B 1 43 ? 66.906 117.604 37.232 1.00 16.47 43 ASN B N 1
ATOM 731 C CA . ASN B 1 43 ? 68.134 118.375 37.088 1.00 17.67 43 ASN B CA 1
ATOM 732 C C . ASN B 1 43 ? 69.310 117.397 36.978 1.00 15.77 43 ASN B C 1
ATOM 733 O O . ASN B 1 43 ? 69.454 116.483 37.788 1.00 15.98 43 ASN B O 1
ATOM 738 N N . ARG B 1 44 ? 70.138 117.594 35.958 1.00 18.21 44 ARG B N 1
ATOM 739 C CA . ARG B 1 44 ? 71.305 116.753 35.716 1.00 17.89 44 ARG B CA 1
ATOM 740 C C . ARG B 1 44 ? 72.189 116.626 36.956 1.00 17.81 44 ARG B C 1
ATOM 741 O O . ARG B 1 44 ? 72.786 115.580 37.198 1.00 17.07 44 ARG B O 1
ATOM 749 N N . ASP B 1 45 ? 72.281 117.699 37.737 1.00 18.53 45 ASP B N 1
ATOM 750 C CA . ASP B 1 45 ? 73.113 117.680 38.930 1.00 20.13 45 ASP B CA 1
ATOM 751 C C . ASP B 1 45 ? 72.569 116.741 39.999 1.00 20.16 45 ASP B C 1
ATOM 752 O O . ASP B 1 45 ? 73.289 116.384 40.924 1.00 21.67 45 ASP B O 1
ATOM 757 N N . ASN B 1 46 ? 71.309 116.336 39.875 1.00 18.84 46 ASN B N 1
ATOM 758 C CA . ASN B 1 46 ? 70.738 115.426 40.855 1.00 18.01 46 ASN B CA 1
ATOM 759 C C . ASN B 1 46 ? 70.728 113.991 40.350 1.00 18.78 46 ASN B C 1
ATOM 760 O O . ASN B 1 46 ? 70.178 113.110 41.006 1.00 19.49 46 ASN B O 1
ATOM 765 N N . VAL B 1 47 ? 71.304 113.755 39.174 1.00 15.16 47 VAL B N 1
ATOM 766 C CA . VAL B 1 47 ? 71.363 112.396 38.655 1.00 16.85 47 VAL B CA 1
ATOM 767 C C . VAL B 1 47 ? 72.760 111.845 38.856 1.00 17.92 47 VAL B C 1
ATOM 768 O O . VAL B 1 47 ? 73.736 112.342 38.285 1.00 18.70 47 VAL B O 1
ATOM 772 N N . LYS B 1 48 ? 72.849 110.809 39.675 1.00 15.74 48 LYS B N 1
ATOM 773 C CA . LYS B 1 48 ? 74.126 110.188 39.969 1.00 18.56 48 LYS B CA 1
ATOM 774 C C . LYS B 1 48 ? 74.530 109.186 38.896 1.00 16.49 48 LYS B C 1
ATOM 775 O O . LYS B 1 48 ? 75.630 109.255 38.363 1.00 15.16 48 LYS B O 1
ATOM 781 N N . GLU B 1 49 ? 73.642 108.248 38.590 1.00 17.60 49 GLU B N 1
ATOM 782 C CA . GLU B 1 49 ? 73.940 107.226 37.601 1.00 18.24 49 GLU B CA 1
ATOM 783 C C . GLU B 1 49 ? 72.677 106.678 36.965 1.00 19.35 49 GLU B C 1
ATOM 784 O O . GLU B 1 49 ? 71.566 106.963 37.408 1.00 17.50 49 GLU B O 1
ATOM 798 N N . ALA B 1 51 ? 71.189 103.038 34.610 1.00 21.30 51 ALA B N 1
ATOM 799 C CA . ALA B 1 51 ? 71.460 101.714 34.079 1.00 22.80 51 ALA B CA 1
ATOM 800 C C . ALA B 1 51 ? 70.341 101.254 33.161 1.00 23.50 51 ALA B C 1
ATOM 801 O O . ALA B 1 51 ? 69.158 101.523 33.412 1.00 21.93 51 ALA B O 1
ATOM 803 N N . LYS B 1 52 ? 70.720 100.582 32.080 1.00 23.72 52 LYS B N 1
ATOM 804 C CA . LYS B 1 52 ? 69.739 100.057 31.147 1.00 25.57 52 LYS B CA 1
ATOM 805 C C . LYS B 1 52 ? 69.271 98.723 31.717 1.00 28.03 52 LYS B C 1
ATOM 806 O O . LYS B 1 52 ? 70.082 97.922 32.188 1.00 27.28 52 LYS B O 1
ATOM 812 N N . GLY B 1 53 ? 67.963 98.499 31.691 1.00 30.75 53 GLY B N 1
ATOM 813 C CA . GLY B 1 53 ? 67.413 97.261 32.215 1.00 36.11 53 GLY B CA 1
ATOM 814 C C . GLY B 1 53 ? 66.483 97.496 33.390 1.00 38.90 53 GLY B C 1
ATOM 815 O O . GLY B 1 53 ? 66.746 96.946 34.481 1.00 40.91 53 GLY B O 1
ATOM 816 N N . SER C 1 2 ? 56.271 151.288 30.718 1.00 29.28 2 SER C N 1
ATOM 817 C CA . SER C 1 2 ? 57.398 150.330 30.506 1.00 31.12 2 SER C CA 1
ATOM 818 C C . SER C 1 2 ? 57.011 148.953 31.035 1.00 30.86 2 SER C C 1
ATOM 819 O O . SER C 1 2 ? 55.974 148.797 31.688 1.00 30.41 2 SER C O 1
ATOM 822 N N . SER C 1 3 ? 57.837 147.956 30.734 1.00 28.70 3 SER C N 1
ATOM 823 C CA . SER C 1 3 ? 57.602 146.604 31.223 1.00 29.07 3 SER C CA 1
ATOM 824 C C . SER C 1 3 ? 58.357 146.529 32.542 1.00 28.32 3 SER C C 1
ATOM 825 O O . SER C 1 3 ? 59.585 146.586 32.564 1.00 30.04 3 SER C O 1
ATOM 828 N N . ASN C 1 4 ? 57.620 146.400 33.638 1.00 26.28 4 ASN C N 1
ATOM 829 C CA . ASN C 1 4 ? 58.226 146.367 34.959 1.00 25.03 4 ASN C CA 1
ATOM 830 C C . ASN C 1 4 ? 58.465 144.965 35.507 1.00 25.08 4 ASN C C 1
ATOM 831 O O . ASN C 1 4 ? 57.560 144.130 35.544 1.00 23.25 4 ASN C O 1
ATOM 836 N N . TYR C 1 5 ? 59.698 144.726 35.940 1.00 23.80 5 TYR C N 1
ATOM 837 C CA . TYR C 1 5 ? 60.092 143.434 36.482 1.00 23.32 5 TYR C CA 1
ATOM 838 C C . TYR C 1 5 ? 60.681 143.562 37.874 1.00 22.06 5 TYR C C 1
ATOM 839 O O . TYR C 1 5 ? 61.089 144.643 38.300 1.00 21.09 5 TYR C O 1
ATOM 848 N N . VAL C 1 6 ? 60.710 142.439 38.574 1.00 22.49 6 VAL C N 1
ATOM 849 C CA . VAL C 1 6 ? 61.266 142.368 39.908 1.00 23.99 6 VAL C CA 1
ATOM 850 C C . VAL C 1 6 ? 62.199 141.158 39.944 1.00 24.48 6 VAL C C 1
ATOM 851 O O . VAL C 1 6 ? 61.796 140.051 39.579 1.00 23.57 6 VAL C O 1
ATOM 855 N N . LEU C 1 7 ? 63.444 141.376 40.359 1.00 23.36 7 LEU C N 1
ATOM 856 C CA . LEU C 1 7 ? 64.414 140.291 40.472 1.00 22.34 7 LEU C CA 1
ATOM 857 C C . LEU C 1 7 ? 64.565 139.920 41.948 1.00 22.32 7 LEU C C 1
ATOM 858 O O . LEU C 1 7 ? 64.620 140.799 42.817 1.00 23.07 7 LEU C O 1
ATOM 863 N N . HIS C 1 8 ? 64.604 138.623 42.233 1.00 20.27 8 HIS C N 1
ATOM 864 C CA . HIS C 1 8 ? 64.786 138.150 43.604 1.00 22.08 8 HIS C CA 1
ATOM 865 C C . HIS C 1 8 ? 66.175 137.517 43.637 1.00 22.90 8 HIS C C 1
ATOM 866 O O . HIS C 1 8 ? 66.444 136.559 42.907 1.00 21.99 8 HIS C O 1
ATOM 873 N N . THR C 1 9 ? 67.054 138.062 44.475 1.00 23.63 9 THR C N 1
ATOM 874 C CA . THR C 1 9 ? 68.432 137.586 44.572 1.00 25.29 9 THR C CA 1
ATOM 875 C C . THR C 1 9 ? 68.700 136.534 45.643 1.00 28.43 9 THR C C 1
ATOM 876 O O . THR C 1 9 ? 67.831 136.208 46.454 1.00 28.87 9 THR C O 1
ATOM 880 N N . ASN C 1 10 ? 69.922 136.011 45.635 1.00 29.15 10 ASN C N 1
ATOM 881 C CA . ASN C 1 10 ? 70.342 135.008 46.605 1.00 31.70 10 ASN C CA 1
ATOM 882 C C . ASN C 1 10 ? 70.262 135.524 48.040 1.00 31.70 10 ASN C C 1
ATOM 883 O O . ASN C 1 10 ? 69.785 134.818 48.927 1.00 32.82 10 ASN C O 1
ATOM 888 N N . ASP C 1 11 ? 70.736 136.745 48.269 1.00 31.30 11 ASP C N 1
ATOM 889 C CA . ASP C 1 11 ? 70.723 137.321 49.613 1.00 32.84 11 ASP C CA 1
ATOM 890 C C . ASP C 1 11 ? 69.361 137.826 50.071 1.00 31.77 11 ASP C C 1
ATOM 891 O O . ASP C 1 11 ? 69.255 138.514 51.087 1.00 32.54 11 ASP C O 1
ATOM 896 N N . GLY C 1 12 ? 68.323 137.492 49.315 1.00 29.93 12 GLY C N 1
ATOM 897 C CA . GLY C 1 12 ? 66.983 137.897 49.693 1.00 26.72 12 GLY C CA 1
ATOM 898 C C . GLY C 1 12 ? 66.474 139.238 49.202 1.00 24.26 12 GLY C C 1
ATOM 899 O O . GLY C 1 12 ? 65.343 139.603 49.507 1.00 24.98 12 GLY C O 1
ATOM 900 N N . ARG C 1 13 ? 67.277 139.979 48.448 1.00 22.15 13 ARG C N 1
ATOM 901 C CA . ARG C 1 13 ? 66.816 141.269 47.953 1.00 21.24 13 ARG C CA 1
ATOM 902 C C . ARG C 1 13 ? 65.714 141.118 46.906 1.00 22.13 13 ARG C C 1
ATOM 903 O O . ARG C 1 13 ? 65.535 140.054 46.308 1.00 19.06 13 ARG C O 1
ATOM 911 N N . THR C 1 14 ? 64.973 142.199 46.708 1.00 22.08 14 THR C N 1
ATOM 912 C CA . THR C 1 14 ? 63.905 142.262 45.729 1.00 24.55 14 THR C CA 1
ATOM 913 C C . THR C 1 14 ? 64.232 143.554 45.009 1.00 24.55 14 THR C C 1
ATOM 914 O O . THR C 1 14 ? 64.115 144.639 45.577 1.00 25.81 14 THR C O 1
ATOM 918 N N . ILE C 1 15 ? 64.674 143.426 43.763 1.00 22.49 15 ILE C N 1
ATOM 919 C CA . ILE C 1 15 ? 65.086 144.571 42.972 1.00 21.94 15 ILE C CA 1
ATOM 920 C C . ILE C 1 15 ? 64.149 144.893 41.824 1.00 21.19 15 ILE C C 1
ATOM 921 O O . ILE C 1 15 ? 63.773 144.019 41.043 1.00 20.17 15 ILE C O 1
ATOM 926 N N . VAL C 1 16 ? 63.797 146.167 41.721 1.00 21.55 16 VAL C N 1
ATOM 927 C CA . VAL C 1 16 ? 62.916 146.636 40.672 1.00 21.71 16 VAL C CA 1
ATOM 928 C C . VAL C 1 16 ? 63.711 146.965 39.416 1.00 22.04 16 VAL C C 1
ATOM 929 O O . VAL C 1 16 ? 64.744 147.630 39.475 1.00 21.67 16 VAL C O 1
ATOM 933 N N . ALA C 1 17 ? 63.230 146.487 38.275 1.00 21.55 17 ALA C N 1
ATOM 934 C CA . ALA C 1 17 ? 63.886 146.764 37.005 1.00 22.32 17 ALA C CA 1
ATOM 935 C C . ALA C 1 17 ? 62.867 147.367 36.050 1.00 23.80 17 ALA C C 1
ATOM 936 O O . ALA C 1 17 ? 61.705 146.949 36.025 1.00 23.39 17 ALA C O 1
ATOM 938 N N . GLU C 1 18 ? 63.301 148.364 35.285 1.00 25.26 18 GLU C N 1
ATOM 939 C CA . GLU C 1 18 ? 62.443 149.013 34.301 1.00 29.50 18 GLU C CA 1
ATOM 940 C C . GLU C 1 18 ? 62.867 148.418 32.972 1.00 28.10 18 GLU C C 1
ATOM 941 O O . GLU C 1 18 ? 63.903 148.784 32.422 1.00 28.14 18 GLU C O 1
ATOM 947 N N . GLY C 1 19 ? 62.059 147.499 32.461 1.00 27.59 19 GLY C N 1
ATOM 948 C CA . GLY C 1 19 ? 62.389 146.829 31.219 1.00 24.62 19 GLY C CA 1
ATOM 949 C C . GLY C 1 19 ? 62.822 145.421 31.583 1.00 24.06 19 GLY C C 1
ATOM 950 O O . GLY C 1 19 ? 63.276 145.185 32.701 1.00 19.90 19 GLY C O 1
ATOM 951 N N . LYS C 1 20 ? 62.681 144.485 30.651 1.00 23.18 20 LYS C N 1
ATOM 952 C CA . LYS C 1 20 ? 63.049 143.098 30.906 1.00 23.90 20 LYS C CA 1
ATOM 953 C C . LYS C 1 20 ? 64.557 142.914 31.045 1.00 22.02 20 LYS C C 1
ATOM 954 O O . LYS C 1 20 ? 65.319 143.286 30.157 1.00 21.29 20 LYS C O 1
ATOM 960 N N . PRO C 1 21 ? 65.006 142.355 32.178 1.00 20.80 21 PRO C N 1
ATOM 961 C CA . PRO C 1 21 ? 66.445 142.142 32.371 1.00 20.28 21 PRO C CA 1
ATOM 962 C C . PRO C 1 21 ? 66.914 141.078 31.372 1.00 19.60 21 PRO C C 1
ATOM 963 O O . PRO C 1 21 ? 66.187 140.128 31.096 1.00 21.50 21 PRO C O 1
ATOM 967 N N . LYS C 1 22 ? 68.114 141.239 30.827 1.00 18.63 22 LYS C N 1
ATOM 968 C CA . LYS C 1 22 ? 68.636 140.276 29.858 1.00 20.34 22 LYS C CA 1
ATOM 969 C C . LYS C 1 22 ? 70.141 140.123 29.984 1.00 20.02 22 LYS C C 1
ATOM 970 O O . LYS C 1 22 ? 70.836 141.049 30.401 1.00 18.22 22 LYS C O 1
ATOM 976 N N . VAL C 1 23 ? 70.646 138.956 29.607 1.00 19.95 23 VAL C N 1
ATOM 977 C CA . VAL C 1 23 ? 72.076 138.717 29.678 1.00 19.74 23 VAL C CA 1
ATOM 978 C C . VAL C 1 23 ? 72.806 139.598 28.671 1.00 21.07 23 VAL C C 1
ATOM 979 O O . VAL C 1 23 ? 72.348 139.787 27.537 1.00 19.64 23 VAL C O 1
ATOM 983 N N . ASP C 1 24 ? 73.927 140.159 29.118 1.00 19.34 24 ASP C N 1
ATOM 984 C CA . ASP C 1 24 ? 74.792 141.003 28.296 1.00 18.87 24 ASP C CA 1
ATOM 985 C C . ASP C 1 24 ? 75.856 140.012 27.846 1.00 19.50 24 ASP C C 1
ATOM 986 O O . ASP C 1 24 ? 76.646 139.540 28.662 1.00 18.97 24 ASP C O 1
ATOM 991 N N . ASP C 1 25 ? 75.881 139.678 26.563 1.00 21.45 25 ASP C N 1
ATOM 992 C CA . ASP C 1 25 ? 76.864 138.711 26.091 1.00 22.61 25 ASP C CA 1
ATOM 993 C C . ASP C 1 25 ? 78.319 139.134 26.291 1.00 22.21 25 ASP C C 1
ATOM 994 O O . ASP C 1 25 ? 79.216 138.293 26.260 1.00 22.88 25 ASP C O 1
ATOM 999 N N . GLU C 1 26 ? 78.567 140.422 26.507 1.00 20.81 26 GLU C N 1
ATOM 1000 C CA . GLU C 1 26 ? 79.940 140.870 26.717 1.00 19.06 26 GLU C CA 1
ATOM 1001 C C . GLU C 1 26 ? 80.420 140.531 28.122 1.00 17.81 26 GLU C C 1
ATOM 1002 O O . GLU C 1 26 ? 81.612 140.315 28.341 1.00 18.29 26 GLU C O 1
ATOM 1008 N N . THR C 1 27 ? 79.486 140.491 29.067 1.00 16.37 27 THR C N 1
ATOM 1009 C CA . THR C 1 27 ? 79.805 140.214 30.464 1.00 16.37 27 THR C CA 1
ATOM 1010 C C . THR C 1 27 ? 79.345 138.850 30.969 1.00 16.30 27 THR C C 1
ATOM 1011 O O . THR C 1 27 ? 79.927 138.301 31.904 1.00 17.50 27 THR C O 1
ATOM 1015 N N . GLY C 1 28 ? 78.287 138.317 30.370 1.00 16.38 28 GLY C N 1
ATOM 1016 C CA . GLY C 1 28 ? 77.766 137.039 30.813 1.00 15.40 28 GLY C CA 1
ATOM 1017 C C . GLY C 1 28 ? 76.839 137.231 32.001 1.00 16.91 28 GLY C C 1
ATOM 1018 O O . GLY C 1 28 ? 76.313 136.269 32.556 1.00 16.83 28 GLY C O 1
ATOM 1027 N N . ILE C 1 30 ? 73.468 139.378 33.985 1.00 16.92 30 ILE C N 1
ATOM 1028 C CA . ILE C 1 30 ? 72.148 139.895 33.663 1.00 18.25 30 ILE C CA 1
ATOM 1029 C C . ILE C 1 30 ? 72.161 141.412 33.797 1.00 18.49 30 ILE C C 1
ATOM 1030 O O . ILE C 1 30 ? 72.499 141.950 34.854 1.00 18.67 30 ILE C O 1
ATOM 1035 N N . SER C 1 31 ? 71.805 142.088 32.710 1.00 17.06 31 SER C N 1
ATOM 1036 C CA . SER C 1 31 ? 71.775 143.546 32.661 1.00 19.13 31 SER C CA 1
ATOM 1037 C C . SER C 1 31 ? 70.360 144.094 32.810 1.00 19.63 31 SER C C 1
ATOM 1038 O O . SER C 1 31 ? 69.409 143.554 32.236 1.00 19.35 31 SER C O 1
ATOM 1041 N N . TYR C 1 32 ? 70.218 145.165 33.584 1.00 20.06 32 TYR C N 1
ATOM 1042 C CA . TYR C 1 32 ? 68.913 145.785 33.784 1.00 19.94 32 TYR C CA 1
ATOM 1043 C C . TYR C 1 32 ? 69.064 147.242 34.215 1.00 20.95 32 TYR C C 1
ATOM 1044 O O . TYR C 1 32 ? 70.151 147.679 34.588 1.00 20.93 32 TYR C O 1
ATOM 1053 N N . THR C 1 33 ? 67.968 147.988 34.138 1.00 20.59 33 THR C N 1
ATOM 1054 C CA . THR C 1 33 ? 67.950 149.389 34.545 1.00 23.30 33 THR C CA 1
ATOM 1055 C C . THR C 1 33 ? 67.113 149.435 35.815 1.00 23.76 33 THR C C 1
ATOM 1056 O O . THR C 1 33 ? 65.975 148.956 35.824 1.00 22.15 33 THR C O 1
ATOM 1060 N N . ASP C 1 34 ? 67.667 149.996 36.887 1.00 25.31 34 ASP C N 1
ATOM 1061 C CA . ASP C 1 34 ? 66.932 150.053 38.143 1.00 27.66 34 ASP C CA 1
ATOM 1062 C C . ASP C 1 34 ? 65.880 151.154 38.185 1.00 28.33 34 ASP C C 1
ATOM 1063 O O . ASP C 1 34 ? 65.715 151.911 37.228 1.00 27.90 34 ASP C O 1
ATOM 1068 N N . ALA C 1 35 ? 65.170 151.221 39.309 1.00 29.50 35 ALA C N 1
ATOM 1069 C CA . ALA C 1 35 ? 64.107 152.193 39.522 1.00 31.71 35 ALA C CA 1
ATOM 1070 C C . ALA C 1 35 ? 64.592 153.638 39.529 1.00 34.14 35 ALA C C 1
ATOM 1071 O O . ALA C 1 35 ? 63.790 154.568 39.638 1.00 36.11 35 ALA C O 1
ATOM 1073 N N . TYR C 1 36 ? 65.901 153.829 39.411 1.00 35.76 36 TYR C N 1
ATOM 1074 C CA . TYR C 1 36 ? 66.472 155.170 39.409 1.00 36.93 36 TYR C CA 1
ATOM 1075 C C . TYR C 1 36 ? 67.126 155.494 38.077 1.00 35.99 36 TYR C C 1
ATOM 1076 O O . TYR C 1 36 ? 67.818 156.504 37.940 1.00 36.60 36 TYR C O 1
ATOM 1085 N N . GLY C 1 37 ? 66.904 154.628 37.095 1.00 33.66 37 GLY C N 1
ATOM 1086 C CA . GLY C 1 37 ? 67.469 154.848 35.778 1.00 30.86 37 GLY C CA 1
ATOM 1087 C C . GLY C 1 37 ? 68.924 154.456 35.601 1.00 29.29 37 GLY C C 1
ATOM 1088 O O . GLY C 1 37 ? 69.481 154.656 34.526 1.00 29.30 37 GLY C O 1
ATOM 1089 N N . GLN C 1 38 ? 69.552 153.899 36.632 1.00 28.73 38 GLN C N 1
ATOM 1090 C CA . GLN C 1 38 ? 70.955 153.508 36.507 1.00 27.64 38 GLN C CA 1
ATOM 1091 C C . GLN C 1 38 ? 71.102 152.102 35.938 1.00 25.54 38 GLN C C 1
ATOM 1092 O O . GLN C 1 38 ? 70.372 151.185 36.317 1.00 25.32 38 GLN C O 1
ATOM 1098 N N . GLN C 1 39 ? 72.053 151.935 35.028 1.00 24.06 39 GLN C N 1
ATOM 1099 C CA . GLN C 1 39 ? 72.285 150.634 34.419 1.00 24.56 39 GLN C CA 1
ATOM 1100 C C . GLN C 1 39 ? 73.069 149.744 35.370 1.00 23.31 39 GLN C C 1
ATOM 1101 O O . GLN C 1 39 ? 74.167 150.090 35.811 1.00 21.75 39 GLN C O 1
ATOM 1107 N N . GLN C 1 40 ? 72.477 148.598 35.687 1.00 20.72 40 GLN C N 1
ATOM 1108 C CA . GLN C 1 40 ? 73.061 147.633 36.609 1.00 20.31 40 GLN C CA 1
ATOM 1109 C C . GLN C 1 40 ? 73.255 146.276 35.946 1.00 19.78 40 GLN C C 1
ATOM 1110 O O . GLN C 1 40 ? 72.619 145.964 34.947 1.00 18.42 40 GLN C O 1
ATOM 1116 N N . GLN C 1 41 ? 74.148 145.479 36.518 1.00 17.54 41 GLN C N 1
ATOM 1117 C CA . GLN C 1 41 ? 74.392 144.130 36.048 1.00 16.83 41 GLN C CA 1
ATOM 1118 C C . GLN C 1 41 ? 74.596 143.262 37.273 1.00 17.45 41 GLN C C 1
ATOM 1119 O O . GLN C 1 41 ? 75.230 143.686 38.240 1.00 17.89 41 GLN C O 1
ATOM 1125 N N . ILE C 1 42 ? 74.041 142.058 37.239 1.00 15.84 42 ILE C N 1
ATOM 1126 C CA . ILE C 1 42 ? 74.156 141.142 38.359 1.00 16.09 42 ILE C CA 1
ATOM 1127 C C . ILE C 1 42 ? 74.515 139.743 37.867 1.00 14.94 42 ILE C C 1
ATOM 1128 O O . ILE C 1 42 ? 74.048 139.301 36.824 1.00 15.28 42 ILE C O 1
ATOM 1133 N N . ASN C 1 43 ? 75.372 139.067 38.618 1.00 12.73 43 ASN C N 1
ATOM 1134 C CA . ASN C 1 43 ? 75.804 137.715 38.282 1.00 14.69 43 ASN C CA 1
ATOM 1135 C C . ASN C 1 43 ? 74.576 136.799 38.195 1.00 13.56 43 ASN C C 1
ATOM 1136 O O . ASN C 1 43 ? 73.724 136.814 39.088 1.00 13.90 43 ASN C O 1
ATOM 1141 N N . ARG C 1 44 ? 74.475 136.021 37.118 1.00 14.84 44 ARG C N 1
ATOM 1142 C CA . ARG C 1 44 ? 73.338 135.114 36.943 1.00 16.87 44 ARG C CA 1
ATOM 1143 C C . ARG C 1 44 ? 73.173 134.195 38.150 1.00 15.88 44 ARG C C 1
ATOM 1144 O O . ARG C 1 44 ? 72.051 133.872 38.553 1.00 16.63 44 ARG C O 1
ATOM 1152 N N . ASP C 1 45 ? 74.294 133.769 38.722 1.00 16.55 45 ASP C N 1
ATOM 1153 C CA . ASP C 1 45 ? 74.260 132.871 39.875 1.00 17.63 45 ASP C CA 1
ATOM 1154 C C . ASP C 1 45 ? 73.687 133.518 41.132 1.00 20.41 45 ASP C C 1
ATOM 1155 O O . ASP C 1 45 ? 73.349 132.819 42.093 1.00 18.58 45 ASP C O 1
ATOM 1160 N N . ASN C 1 46 ? 73.563 134.843 41.124 1.00 18.61 46 ASN C N 1
ATOM 1161 C CA . ASN C 1 46 ? 73.017 135.561 42.275 1.00 19.72 46 ASN C CA 1
ATOM 1162 C C . ASN C 1 46 ? 71.525 135.853 42.119 1.00 20.31 46 ASN C C 1
ATOM 1163 O O . ASN C 1 46 ? 70.907 136.443 43.005 1.00 19.07 46 ASN C O 1
ATOM 1168 N N . VAL C 1 47 ? 70.950 135.449 40.990 1.00 18.74 47 VAL C N 1
ATOM 1169 C CA . VAL C 1 47 ? 69.530 135.674 40.756 1.00 20.58 47 VAL C CA 1
ATOM 1170 C C . VAL C 1 47 ? 68.733 134.376 40.886 1.00 22.25 47 VAL C C 1
ATOM 1171 O O . VAL C 1 47 ? 68.936 133.417 40.139 1.00 22.46 47 VAL C O 1
ATOM 1175 N N . LYS C 1 48 ? 67.815 134.370 41.844 1.00 21.17 48 LYS C N 1
ATOM 1176 C CA . LYS C 1 48 ? 66.983 133.210 42.130 1.00 24.35 48 LYS C CA 1
ATOM 1177 C C . LYS C 1 48 ? 65.766 133.127 41.213 1.00 22.43 48 LYS C C 1
ATOM 1178 O O . LYS C 1 48 ? 65.537 132.109 40.556 1.00 21.21 48 LYS C O 1
ATOM 1184 N N . GLU C 1 49 ? 64.987 134.202 41.175 1.00 21.15 49 GLU C N 1
ATOM 1185 C CA . GLU C 1 49 ? 63.786 134.234 40.358 1.00 23.45 49 GLU C CA 1
ATOM 1186 C C . GLU C 1 49 ? 63.588 135.634 39.807 1.00 23.81 49 GLU C C 1
ATOM 1187 O O . GLU C 1 49 ? 64.254 136.583 40.227 1.00 23.92 49 GLU C O 1
ATOM 1201 N N . ALA C 1 51 ? 60.222 138.151 38.013 1.00 26.70 51 ALA C N 1
ATOM 1202 C CA . ALA C 1 51 ? 58.809 138.230 37.703 1.00 29.34 51 ALA C CA 1
ATOM 1203 C C . ALA C 1 51 ? 58.427 139.591 37.148 1.00 30.27 51 ALA C C 1
ATOM 1204 O O . ALA C 1 51 ? 59.055 140.611 37.443 1.00 26.68 51 ALA C O 1
ATOM 1206 N N . LYS C 1 52 ? 57.394 139.589 36.322 1.00 32.04 52 LYS C N 1
ATOM 1207 C CA . LYS C 1 52 ? 56.890 140.814 35.738 1.00 34.18 52 LYS C CA 1
ATOM 1208 C C . LYS C 1 52 ? 55.904 141.322 36.779 1.00 35.14 52 LYS C C 1
ATOM 1209 O O . LYS C 1 52 ? 55.023 140.577 37.213 1.00 34.69 52 LYS C O 1
ATOM 1215 N N . GLY C 1 53 ? 56.072 142.570 37.204 1.00 35.51 53 GLY C N 1
ATOM 1216 C CA . GLY C 1 53 ? 55.170 143.136 38.190 1.00 36.49 53 GLY C CA 1
ATOM 1217 C C . GLY C 1 53 ? 55.844 144.107 39.137 1.00 37.89 53 GLY C C 1
ATOM 1218 O O . GLY C 1 53 ? 55.591 144.020 40.359 1.00 39.15 53 GLY C O 1
ATOM 1219 N N . SER D 1 2 ? 90.648 96.273 23.783 1.00 53.87 2 SER D N 1
ATOM 1220 C CA . SER D 1 2 ? 89.994 95.142 24.501 1.00 53.50 2 SER D CA 1
ATOM 1221 C C . SER D 1 2 ? 90.391 95.155 25.978 1.00 53.04 2 SER D C 1
ATOM 1222 O O . SER D 1 2 ? 90.057 94.241 26.736 1.00 53.76 2 SER D O 1
ATOM 1225 N N . SER D 1 3 ? 91.106 96.199 26.384 1.00 51.11 3 SER D N 1
ATOM 1226 C CA . SER D 1 3 ? 91.543 96.320 27.768 1.00 49.12 3 SER D CA 1
ATOM 1227 C C . SER D 1 3 ? 90.414 96.866 28.634 1.00 47.08 3 SER D C 1
ATOM 1228 O O . SER D 1 3 ? 89.546 97.597 28.155 1.00 46.80 3 SER D O 1
ATOM 1231 N N . ASN D 1 4 ? 90.421 96.503 29.911 1.00 43.57 4 ASN D N 1
ATOM 1232 C CA . ASN D 1 4 ? 89.395 96.979 30.821 1.00 40.59 4 ASN D CA 1
ATOM 1233 C C . ASN D 1 4 ? 89.848 98.265 31.492 1.00 37.77 4 ASN D C 1
ATOM 1234 O O . ASN D 1 4 ? 91.035 98.590 31.512 1.00 35.61 4 ASN D O 1
ATOM 1239 N N . TYR D 1 5 ? 88.883 98.990 32.040 1.00 34.02 5 TYR D N 1
ATOM 1240 C CA . TYR D 1 5 ? 89.154 100.237 32.733 1.00 31.45 5 TYR D CA 1
ATOM 1241 C C . TYR D 1 5 ? 88.539 100.177 34.115 1.00 30.44 5 TYR D C 1
ATOM 1242 O O . TYR D 1 5 ? 87.558 99.467 34.335 1.00 31.20 5 TYR D O 1
ATOM 1251 N N . VAL D 1 6 ? 89.121 100.918 35.047 1.00 27.61 6 VAL D N 1
ATOM 1252 C CA . VAL D 1 6 ? 88.610 100.956 36.406 1.00 26.31 6 VAL D CA 1
ATOM 1253 C C . VAL D 1 6 ? 88.237 102.389 36.753 1.00 26.66 6 VAL D C 1
ATOM 1254 O O . VAL D 1 6 ? 89.079 103.283 36.677 1.00 23.81 6 VAL D O 1
ATOM 1258 N N . LEU D 1 7 ? 86.978 102.609 37.124 1.00 24.84 7 LEU D N 1
ATOM 1259 C CA . LEU D 1 7 ? 86.529 103.946 37.499 1.00 25.53 7 LEU D CA 1
ATOM 1260 C C . LEU D 1 7 ? 86.444 104.080 39.013 1.00 25.79 7 LEU D C 1
ATOM 1261 O O . LEU D 1 7 ? 85.864 103.228 39.684 1.00 25.58 7 LEU D O 1
ATOM 1266 N N . HIS D 1 8 ? 87.026 105.146 39.548 1.00 24.43 8 HIS D N 1
ATOM 1267 C CA . HIS D 1 8 ? 86.970 105.396 40.983 1.00 24.16 8 HIS D CA 1
ATOM 1268 C C . HIS D 1 8 ? 85.980 106.535 41.176 1.00 24.56 8 HIS D C 1
ATOM 1269 O O . HIS D 1 8 ? 86.184 107.643 40.662 1.00 20.79 8 HIS D O 1
ATOM 1276 N N . THR D 1 9 ? 84.901 106.250 41.900 1.00 21.17 9 THR D N 1
ATOM 1277 C CA . THR D 1 9 ? 83.849 107.227 42.134 1.00 22.29 9 THR D CA 1
ATOM 1278 C C . THR D 1 9 ? 84.008 107.969 43.448 1.00 22.77 9 THR D C 1
ATOM 1279 O O . THR D 1 9 ? 84.780 107.563 44.318 1.00 22.85 9 THR D O 1
ATOM 1283 N N . ASN D 1 10 ? 83.261 109.057 43.584 1.00 24.44 10 ASN D N 1
ATOM 1284 C CA . ASN D 1 10 ? 83.300 109.873 44.788 1.00 27.88 10 ASN D CA 1
ATOM 1285 C C . ASN D 1 10 ? 82.965 109.063 46.041 1.00 28.33 10 ASN D C 1
ATOM 1286 O O . ASN D 1 10 ? 83.535 109.303 47.108 1.00 28.45 10 ASN D O 1
ATOM 1291 N N . ASP D 1 11 ? 82.053 108.103 45.919 1.00 26.45 11 ASP D N 1
ATOM 1292 C CA . ASP D 1 11 ? 81.683 107.308 47.083 1.00 26.91 11 ASP D CA 1
ATOM 1293 C C . ASP D 1 11 ? 82.543 106.066 47.302 1.00 26.78 11 ASP D C 1
ATOM 1294 O O . ASP D 1 11 ? 82.099 105.084 47.894 1.00 26.37 11 ASP D O 1
ATOM 1299 N N . GLY D 1 12 ? 83.782 106.127 46.819 1.00 25.88 12 GLY D N 1
ATOM 1300 C CA . GLY D 1 12 ? 84.722 105.036 47.011 1.00 25.77 12 GLY D CA 1
ATOM 1301 C C . GLY D 1 12 ? 84.531 103.744 46.247 1.00 25.21 12 GLY D C 1
ATOM 1302 O O . GLY D 1 12 ? 85.120 102.726 46.607 1.00 25.49 12 GLY D O 1
ATOM 1303 N N . ARG D 1 13 ? 83.723 103.765 45.196 1.00 24.31 13 ARG D N 1
ATOM 1304 C CA . ARG D 1 13 ? 83.516 102.559 44.418 1.00 24.73 13 ARG D CA 1
ATOM 1305 C C . ARG D 1 13 ? 84.587 102.410 43.348 1.00 25.89 13 ARG D C 1
ATOM 1306 O O . ARG D 1 13 ? 85.075 103.394 42.794 1.00 26.91 13 ARG D O 1
ATOM 1314 N N . THR D 1 14 ? 84.946 101.163 43.080 1.00 25.67 14 THR D N 1
ATOM 1315 C CA . THR D 1 14 ? 85.928 100.816 42.066 1.00 27.76 14 THR D CA 1
ATOM 1316 C C . THR D 1 14 ? 85.157 99.978 41.059 1.00 27.98 14 THR D C 1
ATOM 1317 O O . THR D 1 14 ? 84.932 98.790 41.271 1.00 27.95 14 THR D O 1
ATOM 1321 N N . ILE D 1 15 ? 84.743 100.616 39.968 1.00 28.78 15 ILE D N 1
ATOM 1322 C CA . ILE D 1 15 ? 83.951 99.958 38.937 1.00 27.33 15 ILE D CA 1
ATOM 1323 C C . ILE D 1 15 ? 84.726 99.536 37.700 1.00 27.78 15 ILE D C 1
ATOM 1324 O O . ILE D 1 15 ? 85.411 100.344 37.072 1.00 25.25 15 ILE D O 1
ATOM 1329 N N . VAL D 1 16 ? 84.591 98.264 37.341 1.00 27.16 16 VAL D N 1
ATOM 1330 C CA . VAL D 1 16 ? 85.273 97.732 36.171 1.00 27.28 16 VAL D CA 1
ATOM 1331 C C . VAL D 1 16 ? 84.448 97.989 34.921 1.00 25.64 16 VAL D C 1
ATOM 1332 O O . VAL D 1 16 ? 83.257 97.691 34.875 1.00 25.02 16 VAL D O 1
ATOM 1336 N N . ALA D 1 17 ? 85.087 98.562 33.911 1.00 24.79 17 ALA D N 1
ATOM 1337 C CA . ALA D 1 17 ? 84.412 98.835 32.661 1.00 25.49 17 ALA D CA 1
ATOM 1338 C C . ALA D 1 17 ? 85.037 97.959 31.594 1.00 26.95 17 ALA D C 1
ATOM 1339 O O . ALA D 1 17 ? 86.259 97.839 31.521 1.00 28.94 17 ALA D O 1
ATOM 1341 N N . GLU D 1 18 ? 84.198 97.332 30.782 1.00 30.10 18 GLU D N 1
ATOM 1342 C CA . GLU D 1 18 ? 84.684 96.496 29.698 1.00 32.96 18 GLU D CA 1
ATOM 1343 C C . GLU D 1 18 ? 84.774 97.432 28.505 1.00 33.95 18 GLU D C 1
ATOM 1344 O O . GLU D 1 18 ? 83.836 97.547 27.718 1.00 36.78 18 GLU D O 1
ATOM 1350 N N . GLY D 1 19 ? 85.905 98.114 28.386 1.00 32.74 19 GLY D N 1
ATOM 1351 C CA . GLY D 1 19 ? 86.083 99.057 27.301 1.00 31.26 19 GLY D CA 1
ATOM 1352 C C . GLY D 1 19 ? 86.231 100.452 27.878 1.00 30.09 19 GLY D C 1
ATOM 1353 O O . GLY D 1 19 ? 85.880 100.694 29.033 1.00 28.71 19 GLY D O 1
ATOM 1354 N N . LYS D 1 20 ? 86.747 101.373 27.075 1.00 28.07 20 LYS D N 1
ATOM 1355 C CA . LYS D 1 20 ? 86.959 102.740 27.526 1.00 26.63 20 LYS D CA 1
ATOM 1356 C C . LYS D 1 20 ? 85.657 103.513 27.689 1.00 24.36 20 LYS D C 1
ATOM 1357 O O . LYS D 1 20 ? 84.865 103.602 26.756 1.00 22.84 20 LYS D O 1
ATOM 1363 N N . PRO D 1 21 ? 85.406 104.064 28.890 1.00 23.83 21 PRO D N 1
ATOM 1364 C CA . PRO D 1 21 ? 84.171 104.827 29.093 1.00 22.99 21 PRO D CA 1
ATOM 1365 C C . PRO D 1 21 ? 84.217 106.103 28.247 1.00 23.66 21 PRO D C 1
ATOM 1366 O O . PRO D 1 21 ? 85.292 106.667 28.033 1.00 25.01 21 PRO D O 1
ATOM 1370 N N . LYS D 1 22 ? 83.060 106.557 27.768 1.00 22.13 22 LYS D N 1
ATOM 1371 C CA . LYS D 1 22 ? 83.002 107.767 26.948 1.00 23.27 22 LYS D CA 1
ATOM 1372 C C . LYS D 1 22 ? 81.727 108.550 27.211 1.00 19.82 22 LYS D C 1
ATOM 1373 O O . LYS D 1 22 ? 80.694 107.976 27.537 1.00 19.92 22 LYS D O 1
ATOM 1379 N N . VAL D 1 23 ? 81.805 109.864 27.058 1.00 18.46 23 VAL D N 1
ATOM 1380 C CA . VAL D 1 23 ? 80.650 110.716 27.274 1.00 19.38 23 VAL D CA 1
ATOM 1381 C C . VAL D 1 23 ? 79.607 110.424 26.204 1.00 19.08 23 VAL D C 1
ATOM 1382 O O . VAL D 1 23 ? 79.944 110.204 25.041 1.00 17.13 23 VAL D O 1
ATOM 1386 N N . ASP D 1 24 ? 78.348 110.409 26.623 1.00 16.67 24 ASP D N 1
ATOM 1387 C CA . ASP D 1 24 ? 77.202 110.178 25.747 1.00 18.14 24 ASP D CA 1
ATOM 1388 C C . ASP D 1 24 ? 76.612 111.569 25.528 1.00 18.97 24 ASP D C 1
ATOM 1389 O O . ASP D 1 24 ? 76.115 112.189 26.468 1.00 17.81 24 ASP D O 1
ATOM 1394 N N . ASP D 1 25 ? 76.682 112.074 24.300 1.00 19.59 25 ASP D N 1
ATOM 1395 C CA . ASP D 1 25 ? 76.176 113.412 24.022 1.00 21.52 25 ASP D CA 1
ATOM 1396 C C . ASP D 1 25 ? 74.697 113.621 24.342 1.00 20.75 25 ASP D C 1
ATOM 1397 O O . ASP D 1 25 ? 74.275 114.749 24.607 1.00 19.81 25 ASP D O 1
ATOM 1402 N N . GLU D 1 26 ? 73.908 112.550 24.331 1.00 19.00 26 GLU D N 1
ATOM 1403 C CA . GLU D 1 26 ? 72.483 112.676 24.627 1.00 18.15 26 GLU D CA 1
ATOM 1404 C C . GLU D 1 26 ? 72.214 112.938 26.109 1.00 18.02 26 GLU D C 1
ATOM 1405 O O . GLU D 1 26 ? 71.199 113.539 26.450 1.00 17.84 26 GLU D O 1
ATOM 1411 N N . THR D 1 27 ? 73.120 112.500 26.979 1.00 16.10 27 THR D N 1
ATOM 1412 C CA . THR D 1 27 ? 72.925 112.675 28.419 1.00 18.12 27 THR D CA 1
ATOM 1413 C C . THR D 1 27 ? 73.969 113.544 29.105 1.00 18.69 27 THR D C 1
ATOM 1414 O O . THR D 1 27 ? 73.714 114.103 30.172 1.00 19.55 27 THR D O 1
ATOM 1418 N N . GLY D 1 28 ? 75.155 113.637 28.516 1.00 17.95 28 GLY D N 1
ATOM 1419 C CA . GLY D 1 28 ? 76.202 114.428 29.127 1.00 20.47 28 GLY D CA 1
ATOM 1420 C C . GLY D 1 28 ? 76.936 113.638 30.196 1.00 19.43 28 GLY D C 1
ATOM 1421 O O . GLY D 1 28 ? 77.824 114.161 30.859 1.00 20.12 28 GLY D O 1
ATOM 1430 N N . ILE D 1 30 ? 79.010 109.930 31.593 1.00 16.75 30 ILE D N 1
ATOM 1431 C CA . ILE D 1 30 ? 80.014 108.975 31.158 1.00 19.58 30 ILE D CA 1
ATOM 1432 C C . ILE D 1 30 ? 79.359 107.613 30.951 1.00 19.49 30 ILE D C 1
ATOM 1433 O O . ILE D 1 30 ? 78.841 107.014 31.886 1.00 19.59 30 ILE D O 1
ATOM 1438 N N . SER D 1 31 ? 79.406 107.130 29.717 1.00 18.48 31 SER D N 1
ATOM 1439 C CA . SER D 1 31 ? 78.807 105.857 29.348 1.00 18.40 31 SER D CA 1
ATOM 1440 C C . SER D 1 31 ? 79.832 104.716 29.365 1.00 19.83 31 SER D C 1
ATOM 1441 O O . SER D 1 31 ? 80.995 104.902 28.997 1.00 17.84 31 SER D O 1
ATOM 1444 N N . TYR D 1 32 ? 79.392 103.541 29.803 1.00 18.16 32 TYR D N 1
ATOM 1445 C CA . TYR D 1 32 ? 80.254 102.369 29.837 1.00 20.00 32 TYR D CA 1
ATOM 1446 C C . TYR D 1 32 ? 79.446 101.084 30.020 1.00 20.90 32 TYR D C 1
ATOM 1447 O O . TYR D 1 32 ? 78.248 101.111 30.298 1.00 19.35 32 TYR D O 1
ATOM 1456 N N . THR D 1 33 ? 80.117 99.959 29.838 1.00 22.31 33 THR D N 1
ATOM 1457 C CA . THR D 1 33 ? 79.488 98.656 29.996 1.00 25.07 33 THR D CA 1
ATOM 1458 C C . THR D 1 33 ? 80.229 97.990 31.143 1.00 24.74 33 THR D C 1
ATOM 1459 O O . THR D 1 33 ? 81.458 97.943 31.139 1.00 26.38 33 THR D O 1
ATOM 1463 N N . ASP D 1 34 ? 79.496 97.495 32.133 1.00 25.29 34 ASP D N 1
ATOM 1464 C CA . ASP D 1 34 ? 80.138 96.843 33.266 1.00 28.25 34 ASP D CA 1
ATOM 1465 C C . ASP D 1 34 ? 80.508 95.390 32.967 1.00 29.45 34 ASP D C 1
ATOM 1466 O O . ASP D 1 34 ? 80.253 94.880 31.870 1.00 29.84 34 ASP D O 1
ATOM 1471 N N . ALA D 1 35 ? 81.104 94.735 33.957 1.00 31.45 35 ALA D N 1
ATOM 1472 C CA . ALA D 1 35 ? 81.535 93.347 33.841 1.00 33.49 35 ALA D CA 1
ATOM 1473 C C . ALA D 1 35 ? 80.399 92.363 33.566 1.00 35.39 35 ALA D C 1
ATOM 1474 O O . ALA D 1 35 ? 80.641 91.227 33.154 1.00 36.89 35 ALA D O 1
ATOM 1476 N N . TYR D 1 36 ? 79.163 92.788 33.798 1.00 36.45 36 TYR D N 1
ATOM 1477 C CA . TYR D 1 36 ? 78.013 91.920 33.561 1.00 37.56 36 TYR D CA 1
ATOM 1478 C C . TYR D 1 36 ? 77.351 92.233 32.216 1.00 37.18 36 TYR D C 1
ATOM 1479 O O . TYR D 1 36 ? 76.261 91.744 31.930 1.00 37.98 36 TYR D O 1
ATOM 1488 N N . GLY D 1 37 ? 78.010 93.052 31.400 1.00 35.26 37 GLY D N 1
ATOM 1489 C CA . GLY D 1 37 ? 77.470 93.403 30.095 1.00 33.98 37 GLY D CA 1
ATOM 1490 C C . GLY D 1 37 ? 76.370 94.452 30.093 1.00 32.75 37 GLY D C 1
ATOM 1491 O O . GLY D 1 37 ? 75.828 94.786 29.039 1.00 34.12 37 GLY D O 1
ATOM 1492 N N . GLN D 1 38 ? 76.044 94.982 31.268 1.00 31.04 38 GLN D N 1
ATOM 1493 C CA . GLN D 1 38 ? 74.995 95.992 31.391 1.00 28.60 38 GLN D CA 1
ATOM 1494 C C . GLN D 1 38 ? 75.502 97.406 31.068 1.00 26.37 38 GLN D C 1
ATOM 1495 O O . GLN D 1 38 ? 76.561 97.826 31.550 1.00 24.22 38 GLN D O 1
ATOM 1501 N N . GLN D 1 39 ? 74.746 98.121 30.236 1.00 23.33 39 GLN D N 1
ATOM 1502 C CA . GLN D 1 39 ? 75.085 99.487 29.837 1.00 21.38 39 GLN D CA 1
ATOM 1503 C C . GLN D 1 39 ? 74.790 100.422 31.006 1.00 20.74 39 GLN D C 1
ATOM 1504 O O . GLN D 1 39 ? 73.653 100.500 31.476 1.00 19.59 39 GLN D O 1
ATOM 1510 N N . GLN D 1 40 ? 75.820 101.133 31.454 1.00 19.68 40 GLN D N 1
ATOM 1511 C CA . GLN D 1 40 ? 75.727 102.048 32.587 1.00 18.63 40 GLN D CA 1
ATOM 1512 C C . GLN D 1 40 ? 76.128 103.460 32.194 1.00 17.05 40 GLN D C 1
ATOM 1513 O O . GLN D 1 40 ? 76.822 103.661 31.205 1.00 18.91 40 GLN D O 1
ATOM 1519 N N . GLN D 1 41 ? 75.695 104.428 32.992 1.00 15.02 41 GLN D N 1
ATOM 1520 C CA . GLN D 1 41 ? 76.056 105.823 32.793 1.00 15.47 41 GLN D CA 1
ATOM 1521 C C . GLN D 1 41 ? 76.231 106.430 34.165 1.00 16.12 41 GLN D C 1
ATOM 1522 O O . GLN D 1 41 ? 75.485 106.113 35.094 1.00 17.35 41 GLN D O 1
ATOM 1528 N N . ILE D 1 42 ? 77.239 107.283 34.295 1.00 15.57 42 ILE D N 1
ATOM 1529 C CA . ILE D 1 42 ? 77.520 107.928 35.556 1.00 15.94 42 ILE D CA 1
ATOM 1530 C C . ILE D 1 42 ? 77.922 109.380 35.323 1.00 15.61 42 ILE D C 1
ATOM 1531 O O . ILE D 1 42 ? 78.674 109.696 34.392 1.00 14.43 42 ILE D O 1
ATOM 1536 N N . ASN D 1 43 ? 77.388 110.247 36.174 1.00 14.12 43 ASN D N 1
ATOM 1537 C CA . ASN D 1 43 ? 77.641 111.681 36.142 1.00 14.54 43 ASN D CA 1
ATOM 1538 C C . ASN D 1 43 ? 79.148 111.946 36.219 1.00 14.59 43 ASN D C 1
ATOM 1539 O O . ASN D 1 43 ? 79.823 111.411 37.091 1.00 13.53 43 ASN D O 1
ATOM 1544 N N . ARG D 1 44 ? 79.675 112.772 35.313 1.00 14.33 44 ARG D N 1
ATOM 1545 C CA . ARG D 1 44 ? 81.101 113.092 35.314 1.00 17.12 44 ARG D CA 1
ATOM 1546 C C . ARG D 1 44 ? 81.536 113.602 36.685 1.00 16.93 44 ARG D C 1
ATOM 1547 O O . ARG D 1 44 ? 82.632 113.297 37.158 1.00 16.47 44 ARG D O 1
ATOM 1555 N N . ASP D 1 45 ? 80.670 114.375 37.324 1.00 15.20 45 ASP D N 1
ATOM 1556 C CA . ASP D 1 45 ? 80.988 114.929 38.632 1.00 17.82 45 ASP D CA 1
ATOM 1557 C C . ASP D 1 45 ? 81.189 113.864 39.705 1.00 19.09 45 ASP D C 1
ATOM 1558 O O . ASP D 1 45 ? 81.788 114.136 40.752 1.00 20.41 45 ASP D O 1
ATOM 1563 N N . ASN D 1 46 ? 80.714 112.649 39.442 1.00 16.61 46 ASN D N 1
ATOM 1564 C CA . ASN D 1 46 ? 80.848 111.559 40.406 1.00 19.62 46 ASN D CA 1
ATOM 1565 C C . ASN D 1 46 ? 82.044 110.645 40.172 1.00 21.02 46 ASN D C 1
ATOM 1566 O O . ASN D 1 46 ? 82.241 109.676 40.913 1.00 21.71 46 ASN D O 1
ATOM 1571 N N . VAL D 1 47 ? 82.834 110.948 39.146 1.00 18.92 47 VAL D N 1
ATOM 1572 C CA . VAL D 1 47 ? 84.015 110.149 38.827 1.00 20.60 47 VAL D CA 1
ATOM 1573 C C . VAL D 1 47 ? 85.267 110.924 39.231 1.00 21.73 47 VAL D C 1
ATOM 1574 O O . VAL D 1 47 ? 85.490 112.043 38.771 1.00 22.15 47 VAL D O 1
ATOM 1578 N N . LYS D 1 48 ? 86.073 110.330 40.104 1.00 22.45 48 LYS D N 1
ATOM 1579 C CA . LYS D 1 48 ? 87.303 110.961 40.568 1.00 23.02 48 LYS D CA 1
ATOM 1580 C C . LYS D 1 48 ? 88.456 110.684 39.623 1.00 23.14 48 LYS D C 1
ATOM 1581 O O . LYS D 1 48 ? 89.180 111.598 39.215 1.00 22.16 48 LYS D O 1
ATOM 1587 N N . GLU D 1 49 ? 88.625 109.410 39.290 1.00 21.44 49 GLU D N 1
ATOM 1588 C CA . GLU D 1 49 ? 89.711 108.978 38.429 1.00 22.67 49 GLU D CA 1
ATOM 1589 C C . GLU D 1 49 ? 89.328 107.749 37.626 1.00 23.21 49 GLU D C 1
ATOM 1590 O O . GLU D 1 49 ? 88.318 107.093 37.894 1.00 23.24 49 GLU D O 1
ATOM 1604 N N . ALA D 1 51 ? 91.436 104.379 35.439 1.00 26.23 51 ALA D N 1
ATOM 1605 C CA . ALA D 1 51 ? 92.713 103.747 35.107 1.00 27.96 51 ALA D CA 1
ATOM 1606 C C . ALA D 1 51 ? 92.547 102.611 34.107 1.00 28.42 51 ALA D C 1
ATOM 1607 O O . ALA D 1 51 ? 91.586 101.849 34.176 1.00 28.29 51 ALA D O 1
ATOM 1609 N N . LYS D 1 52 ? 93.492 102.507 33.177 1.00 30.22 52 LYS D N 1
ATOM 1610 C CA . LYS D 1 52 ? 93.467 101.461 32.161 1.00 33.86 52 LYS D CA 1
ATOM 1611 C C . LYS D 1 52 ? 94.252 100.256 32.678 1.00 36.53 52 LYS D C 1
ATOM 1612 O O . LYS D 1 52 ? 95.413 100.386 33.063 1.00 35.89 52 LYS D O 1
ATOM 1618 N N . GLY D 1 53 ? 93.612 99.089 32.696 1.00 39.18 53 GLY D N 1
ATOM 1619 C CA . GLY D 1 53 ? 94.277 97.889 33.177 1.00 43.32 53 GLY D CA 1
ATOM 1620 C C . GLY D 1 53 ? 93.375 96.998 34.016 1.00 46.94 53 GLY D C 1
ATOM 1621 O O . GLY D 1 53 ? 93.275 95.788 33.712 1.00 48.54 53 GLY D O 1
ATOM 1622 N N . SER E 1 2 ? 107.796 140.388 26.836 1.00 32.74 2 SER E N 1
ATOM 1623 C CA . SER E 1 2 ? 106.453 140.911 27.211 1.00 33.52 2 SER E CA 1
ATOM 1624 C C . SER E 1 2 ? 106.366 141.178 28.714 1.00 32.81 2 SER E C 1
ATOM 1625 O O . SER E 1 2 ? 107.035 140.523 29.516 1.00 33.01 2 SER E O 1
ATOM 1628 N N . SER E 1 3 ? 105.541 142.152 29.082 1.00 30.22 3 SER E N 1
ATOM 1629 C CA . SER E 1 3 ? 105.356 142.528 30.476 1.00 27.71 3 SER E CA 1
ATOM 1630 C C . SER E 1 3 ? 104.863 141.362 31.333 1.00 24.49 3 SER E C 1
ATOM 1631 O O . SER E 1 3 ? 104.018 140.576 30.905 1.00 23.61 3 SER E O 1
ATOM 1634 N N . ASN E 1 4 ? 105.402 141.258 32.546 1.00 21.49 4 ASN E N 1
ATOM 1635 C CA . ASN E 1 4 ? 105.011 140.206 33.479 1.00 20.43 4 ASN E CA 1
ATOM 1636 C C . ASN E 1 4 ? 103.600 140.445 33.990 1.00 19.67 4 ASN E C 1
ATOM 1637 O O . ASN E 1 4 ? 103.103 141.571 33.979 1.00 19.97 4 ASN E O 1
ATOM 1642 N N . TYR E 1 5 ? 102.949 139.373 34.426 1.00 18.67 5 TYR E N 1
ATOM 1643 C CA . TYR E 1 5 ? 101.612 139.465 34.994 1.00 17.36 5 TYR E CA 1
ATOM 1644 C C . TYR E 1 5 ? 101.723 138.884 36.378 1.00 17.57 5 TYR E C 1
ATOM 1645 O O . TYR E 1 5 ? 102.623 138.095 36.647 1.00 18.94 5 TYR E O 1
ATOM 1654 N N . VAL E 1 6 ? 100.821 139.280 37.264 1.00 16.98 6 VAL E N 1
ATOM 1655 C CA . VAL E 1 6 ? 100.838 138.751 38.616 1.00 19.72 6 VAL E CA 1
ATOM 1656 C C . VAL E 1 6 ? 99.486 138.106 38.850 1.00 20.32 6 VAL E C 1
ATOM 1657 O O . VAL E 1 6 ? 98.449 138.745 38.662 1.00 22.24 6 VAL E O 1
ATOM 1661 N N . LEU E 1 7 ? 99.495 136.835 39.233 1.00 20.55 7 LEU E N 1
ATOM 1662 C CA . LEU E 1 7 ? 98.253 136.129 39.501 1.00 21.74 7 LEU E CA 1
ATOM 1663 C C . LEU E 1 7 ? 98.109 135.891 40.997 1.00 21.17 7 LEU E C 1
ATOM 1664 O O . LEU E 1 7 ? 99.096 135.679 41.702 1.00 21.58 7 LEU E O 1
ATOM 1669 N N . HIS E 1 8 ? 96.874 135.930 41.472 1.00 20.44 8 HIS E N 1
ATOM 1670 C CA . HIS E 1 8 ? 96.590 135.668 42.869 1.00 22.00 8 HIS E CA 1
ATOM 1671 C C . HIS E 1 8 ? 95.658 134.468 42.847 1.00 22.13 8 HIS E C 1
ATOM 1672 O O . HIS E 1 8 ? 94.645 134.479 42.151 1.00 22.82 8 HIS E O 1
ATOM 1679 N N . THR E 1 9 ? 96.019 133.426 43.586 1.00 20.22 9 THR E N 1
ATOM 1680 C CA . THR E 1 9 ? 95.225 132.204 43.621 1.00 21.99 9 THR E CA 1
ATOM 1681 C C . THR E 1 9 ? 94.310 132.194 44.836 1.00 25.35 9 THR E C 1
ATOM 1682 O O . THR E 1 9 ? 94.447 133.018 45.739 1.00 25.70 9 THR E O 1
ATOM 1686 N N . ASN E 1 10 ? 93.371 131.260 44.858 1.00 27.33 10 ASN E N 1
ATOM 1687 C CA . ASN E 1 10 ? 92.462 131.159 45.987 1.00 32.34 10 ASN E CA 1
ATOM 1688 C C . ASN E 1 10 ? 93.209 130.564 47.174 1.00 33.01 10 ASN E C 1
ATOM 1689 O O . ASN E 1 10 ? 92.739 130.611 48.310 1.00 36.72 10 ASN E O 1
ATOM 1694 N N . ASP E 1 11 ? 94.390 130.023 46.894 1.00 34.57 11 ASP E N 1
ATOM 1695 C CA . ASP E 1 11 ? 95.248 129.417 47.906 1.00 35.02 11 ASP E CA 1
ATOM 1696 C C . ASP E 1 11 ? 96.048 130.503 48.635 1.00 33.41 11 ASP E C 1
ATOM 1697 O O . ASP E 1 11 ? 96.785 130.221 49.579 1.00 32.82 11 ASP E O 1
ATOM 1702 N N . GLY E 1 12 ? 95.897 131.744 48.182 1.00 29.90 12 GLY E N 1
ATOM 1703 C CA . GLY E 1 12 ? 96.595 132.857 48.800 1.00 27.30 12 GLY E CA 1
ATOM 1704 C C . GLY E 1 12 ? 97.956 133.169 48.214 1.00 26.03 12 GLY E C 1
ATOM 1705 O O . GLY E 1 12 ? 98.674 134.043 48.710 1.00 23.98 12 GLY E O 1
ATOM 1706 N N . ARG E 1 13 ? 98.320 132.458 47.156 1.00 22.51 13 ARG E N 1
ATOM 1707 C CA . ARG E 1 13 ? 99.605 132.675 46.524 1.00 24.46 13 ARG E CA 1
ATOM 1708 C C . ARG E 1 13 ? 99.594 133.800 45.506 1.00 24.60 13 ARG E C 1
ATOM 1709 O O . ARG E 1 13 ? 98.563 134.118 44.907 1.00 22.66 13 ARG E O 1
ATOM 1717 N N . THR E 1 14 ? 100.755 134.415 45.343 1.00 23.82 14 THR E N 1
ATOM 1718 C CA . THR E 1 14 ? 100.946 135.469 44.366 1.00 24.10 14 THR E CA 1
ATOM 1719 C C . THR E 1 14 ? 101.965 134.834 43.435 1.00 23.52 14 THR E C 1
ATOM 1720 O O . THR E 1 14 ? 103.028 134.402 43.876 1.00 22.55 14 THR E O 1
ATOM 1724 N N . ILE E 1 15 ? 101.629 134.747 42.155 1.00 22.07 15 ILE E N 1
ATOM 1725 C CA . ILE E 1 15 ? 102.522 134.127 41.187 1.00 19.11 15 ILE E CA 1
ATOM 1726 C C . ILE E 1 15 ? 102.851 135.082 40.047 1.00 19.85 15 ILE E C 1
ATOM 1727 O O . ILE E 1 15 ? 101.968 135.746 39.511 1.00 18.33 15 ILE E O 1
ATOM 1732 N N . VAL E 1 16 ? 104.122 135.149 39.672 1.00 19.96 16 VAL E N 1
ATOM 1733 C CA . VAL E 1 16 ? 104.527 136.020 38.576 1.00 21.37 16 VAL E CA 1
ATOM 1734 C C . VAL E 1 16 ? 104.727 135.225 37.284 1.00 22.14 16 VAL E C 1
ATOM 1735 O O . VAL E 1 16 ? 105.457 134.231 37.252 1.00 22.45 16 VAL E O 1
ATOM 1739 N N . ALA E 1 17 ? 104.063 135.670 36.222 1.00 20.23 17 ALA E N 1
ATOM 1740 C CA . ALA E 1 17 ? 104.156 135.032 34.915 1.00 21.25 17 ALA E CA 1
ATOM 1741 C C . ALA E 1 17 ? 104.920 135.976 33.985 1.00 22.47 17 ALA E C 1
ATOM 1742 O O . ALA E 1 17 ? 104.812 137.192 34.121 1.00 22.97 17 ALA E O 1
ATOM 1744 N N . GLU E 1 18 ? 105.680 135.417 33.048 1.00 22.93 18 GLU E N 1
ATOM 1745 C CA . GLU E 1 18 ? 106.462 136.218 32.105 1.00 25.51 18 GLU E CA 1
ATOM 1746 C C . GLU E 1 18 ? 105.603 136.933 31.072 1.00 25.88 18 GLU E C 1
ATOM 1747 O O . GLU E 1 18 ? 105.949 138.012 30.603 1.00 26.34 18 GLU E O 1
ATOM 1753 N N . GLY E 1 19 ? 104.486 136.322 30.707 1.00 25.58 19 GLY E N 1
ATOM 1754 C CA . GLY E 1 19 ? 103.608 136.937 29.731 1.00 23.13 19 GLY E CA 1
ATOM 1755 C C . GLY E 1 19 ? 102.176 136.797 30.187 1.00 21.33 19 GLY E C 1
ATOM 1756 O O . GLY E 1 19 ? 101.924 136.325 31.292 1.00 21.58 19 GLY E O 1
ATOM 1757 N N . LYS E 1 20 ? 101.231 137.193 29.344 1.00 20.43 20 LYS E N 1
ATOM 1758 C CA . LYS E 1 20 ? 99.830 137.098 29.724 1.00 21.03 20 LYS E CA 1
ATOM 1759 C C . LYS E 1 20 ? 99.384 135.645 29.803 1.00 20.09 20 LYS E C 1
ATOM 1760 O O . LYS E 1 20 ? 99.496 134.903 28.829 1.00 20.64 20 LYS E O 1
ATOM 1766 N N . PRO E 1 21 ? 98.894 135.209 30.977 1.00 17.26 21 PRO E N 1
ATOM 1767 C CA . PRO E 1 21 ? 98.443 133.820 31.094 1.00 16.93 21 PRO E CA 1
ATOM 1768 C C . PRO E 1 21 ? 97.195 133.654 30.222 1.00 17.55 21 PRO E C 1
ATOM 1769 O O . PRO E 1 21 ? 96.342 134.541 30.192 1.00 18.28 21 PRO E O 1
ATOM 1773 N N . LYS E 1 22 ? 97.099 132.528 29.515 1.00 15.95 22 LYS E N 1
ATOM 1774 C CA . LYS E 1 22 ? 95.959 132.252 28.633 1.00 18.26 22 LYS E CA 1
ATOM 1775 C C . LYS E 1 22 ? 95.517 130.797 28.730 1.00 16.76 22 LYS E C 1
ATOM 1776 O O . LYS E 1 22 ? 96.336 129.911 28.963 1.00 16.66 22 LYS E O 1
ATOM 1782 N N . VAL E 1 23 ? 94.227 130.544 28.530 1.00 16.29 23 VAL E N 1
ATOM 1783 C CA . VAL E 1 23 ? 93.742 129.179 28.587 1.00 15.04 23 VAL E CA 1
ATOM 1784 C C . VAL E 1 23 ? 94.372 128.357 27.468 1.00 17.73 23 VAL E C 1
ATOM 1785 O O . VAL E 1 23 ? 94.469 128.801 26.323 1.00 16.35 23 VAL E O 1
ATOM 1789 N N . ASP E 1 24 ? 94.824 127.161 27.826 1.00 17.18 24 ASP E N 1
ATOM 1790 C CA . ASP E 1 24 ? 95.426 126.231 26.880 1.00 18.07 24 ASP E CA 1
ATOM 1791 C C . ASP E 1 24 ? 94.260 125.360 26.415 1.00 20.28 24 ASP E C 1
ATOM 1792 O O . ASP E 1 24 ? 93.660 124.654 27.215 1.00 18.37 24 ASP E O 1
ATOM 1797 N N . ASP E 1 25 ? 93.939 125.408 25.127 1.00 20.90 25 ASP E N 1
ATOM 1798 C CA . ASP E 1 25 ? 92.820 124.626 24.618 1.00 23.68 25 ASP E CA 1
ATOM 1799 C C . ASP E 1 25 ? 92.896 123.119 24.856 1.00 22.77 25 ASP E C 1
ATOM 1800 O O . ASP E 1 25 ? 91.863 122.461 24.948 1.00 23.61 25 ASP E O 1
ATOM 1805 N N . GLU E 1 26 ? 94.090 122.549 24.966 1.00 20.96 26 GLU E N 1
ATOM 1806 C CA . GLU E 1 26 ? 94.126 121.113 25.194 1.00 22.99 26 GLU E CA 1
ATOM 1807 C C . GLU E 1 26 ? 94.078 120.690 26.662 1.00 20.38 26 GLU E C 1
ATOM 1808 O O . GLU E 1 26 ? 94.040 119.503 26.959 1.00 20.90 26 GLU E O 1
ATOM 1814 N N . THR E 1 27 ? 94.047 121.652 27.581 1.00 19.17 27 THR E N 1
ATOM 1815 C CA . THR E 1 27 ? 93.966 121.315 29.008 1.00 18.53 27 THR E CA 1
ATOM 1816 C C . THR E 1 27 ? 92.771 121.965 29.694 1.00 17.27 27 THR E C 1
ATOM 1817 O O . THR E 1 27 ? 92.278 121.464 30.705 1.00 18.46 27 THR E O 1
ATOM 1821 N N . GLY E 1 28 ? 92.324 123.092 29.155 1.00 17.09 28 GLY E N 1
ATOM 1822 C CA . GLY E 1 28 ? 91.214 123.801 29.756 1.00 17.75 28 GLY E CA 1
ATOM 1823 C C . GLY E 1 28 ? 91.697 124.633 30.928 1.00 17.17 28 GLY E C 1
ATOM 1824 O O . GLY E 1 28 ? 90.910 125.314 31.576 1.00 16.72 28 GLY E O 1
ATOM 1833 N N . ILE E 1 30 ? 94.612 127.492 32.778 1.00 13.76 30 ILE E N 1
ATOM 1834 C CA . ILE E 1 30 ? 95.334 128.711 32.433 1.00 15.68 30 ILE E CA 1
ATOM 1835 C C . ILE E 1 30 ? 96.821 128.385 32.385 1.00 16.33 30 ILE E C 1
ATOM 1836 O O . ILE E 1 30 ? 97.403 127.943 33.374 1.00 18.03 30 ILE E O 1
ATOM 1841 N N . SER E 1 31 ? 97.417 128.586 31.214 1.00 17.37 31 SER E N 1
ATOM 1842 C CA . SER E 1 31 ? 98.825 128.288 30.977 1.00 16.20 31 SER E CA 1
ATOM 1843 C C . SER E 1 31 ? 99.692 129.541 30.980 1.00 16.72 31 SER E C 1
ATOM 1844 O O . SER E 1 31 ? 99.298 130.578 30.448 1.00 14.84 31 SER E O 1
ATOM 1847 N N . TYR E 1 32 ? 100.880 129.420 31.567 1.00 18.17 32 TYR E N 1
ATOM 1848 C CA . TYR E 1 32 ? 101.832 130.525 31.637 1.00 18.99 32 TYR E CA 1
ATOM 1849 C C . TYR E 1 32 ? 103.222 129.985 31.949 1.00 18.86 32 TYR E C 1
ATOM 1850 O O . TYR E 1 32 ? 103.402 128.792 32.176 1.00 19.60 32 TYR E O 1
ATOM 1859 N N . THR E 1 33 ? 104.205 130.874 31.950 1.00 21.36 33 THR E N 1
ATOM 1860 C CA . THR E 1 33 ? 105.582 130.501 32.263 1.00 22.46 33 THR E CA 1
ATOM 1861 C C . THR E 1 33 ? 105.989 131.393 33.428 1.00 22.41 33 THR E C 1
ATOM 1862 O O . THR E 1 33 ? 105.838 132.612 33.352 1.00 22.70 33 THR E O 1
ATOM 1866 N N . ASP E 1 34 ? 106.488 130.794 34.506 1.00 24.74 34 ASP E N 1
ATOM 1867 C CA . ASP E 1 34 ? 106.872 131.571 35.680 1.00 28.18 34 ASP E CA 1
ATOM 1868 C C . ASP E 1 34 ? 108.188 132.329 35.527 1.00 29.13 34 ASP E C 1
ATOM 1869 O O . ASP E 1 34 ? 108.871 132.218 34.509 1.00 29.34 34 ASP E O 1
ATOM 1874 N N . ALA E 1 35 ? 108.523 133.106 36.553 1.00 31.21 35 ALA E N 1
ATOM 1875 C CA . ALA E 1 35 ? 109.735 133.918 36.564 1.00 33.29 35 ALA E CA 1
ATOM 1876 C C . ALA E 1 35 ? 110.997 133.085 36.397 1.00 35.01 35 ALA E C 1
ATOM 1877 O O . ALA E 1 35 ? 112.008 133.570 35.890 1.00 36.54 35 ALA E O 1
ATOM 1879 N N . TYR E 1 36 ? 110.927 131.830 36.823 1.00 36.15 36 TYR E N 1
ATOM 1880 C CA . TYR E 1 36 ? 112.059 130.920 36.733 1.00 37.46 36 TYR E CA 1
ATOM 1881 C C . TYR E 1 36 ? 112.141 130.224 35.382 1.00 36.25 36 TYR E C 1
ATOM 1882 O O . TYR E 1 36 ? 113.065 129.449 35.135 1.00 36.09 36 TYR E O 1
ATOM 1891 N N . GLY E 1 37 ? 111.171 130.492 34.512 1.00 34.14 37 GLY E N 1
ATOM 1892 C CA . GLY E 1 37 ? 111.175 129.881 33.193 1.00 31.14 37 GLY E CA 1
ATOM 1893 C C . GLY E 1 37 ? 110.457 128.546 33.080 1.00 29.42 37 GLY E C 1
ATOM 1894 O O . GLY E 1 37 ? 110.439 127.944 32.004 1.00 29.77 37 GLY E O 1
ATOM 1895 N N . GLN E 1 38 ? 109.860 128.080 34.173 1.00 26.98 38 GLN E N 1
ATOM 1896 C CA . GLN E 1 38 ? 109.146 126.804 34.162 1.00 25.08 38 GLN E CA 1
ATOM 1897 C C . GLN E 1 38 ? 107.721 126.991 33.634 1.00 23.77 38 GLN E C 1
ATOM 1898 O O . GLN E 1 38 ? 107.006 127.895 34.065 1.00 21.89 38 GLN E O 1
ATOM 1904 N N . GLN E 1 39 ? 107.313 126.140 32.700 1.00 22.72 39 GLN E N 1
ATOM 1905 C CA . GLN E 1 39 ? 105.966 126.227 32.145 1.00 22.25 39 GLN E CA 1
ATOM 1906 C C . GLN E 1 39 ? 104.982 125.612 33.136 1.00 18.81 39 GLN E C 1
ATOM 1907 O O . GLN E 1 39 ? 105.146 124.465 33.545 1.00 18.01 39 GLN E O 1
ATOM 1913 N N . GLN E 1 40 ? 103.964 126.380 33.520 1.00 19.71 40 GLN E N 1
ATOM 1914 C CA . GLN E 1 40 ? 102.966 125.910 34.477 1.00 17.63 40 GLN E CA 1
ATOM 1915 C C . GLN E 1 40 ? 101.552 126.109 33.961 1.00 16.96 40 GLN E C 1
ATOM 1916 O O . GLN E 1 40 ? 101.329 126.833 32.996 1.00 16.08 40 GLN E O 1
ATOM 1922 N N . GLN E 1 41 ? 100.602 125.454 34.621 1.00 13.95 41 GLN E N 1
ATOM 1923 C CA . GLN E 1 41 ? 99.194 125.583 34.285 1.00 13.87 41 GLN E CA 1
ATOM 1924 C C . GLN E 1 41 ? 98.433 125.586 35.593 1.00 15.22 41 GLN E C 1
ATOM 1925 O O . GLN E 1 41 ? 98.811 124.899 36.543 1.00 14.96 41 GLN E O 1
ATOM 1931 N N . ILE E 1 42 ? 97.370 126.375 35.658 1.00 16.09 42 ILE E N 1
ATOM 1932 C CA . ILE E 1 42 ? 96.578 126.428 36.871 1.00 16.38 42 ILE E CA 1
ATOM 1933 C C . ILE E 1 42 ? 95.096 126.425 36.519 1.00 15.78 42 ILE E C 1
ATOM 1934 O O . ILE E 1 42 ? 94.686 127.018 35.523 1.00 14.81 42 ILE E O 1
ATOM 1939 N N . ASN E 1 43 ? 94.309 125.724 37.327 1.00 13.89 43 ASN E N 1
ATOM 1940 C CA . ASN E 1 43 ? 92.869 125.625 37.118 1.00 15.06 43 ASN E CA 1
ATOM 1941 C C . ASN E 1 43 ? 92.271 127.018 37.274 1.00 14.26 43 ASN E C 1
ATOM 1942 O O . ASN E 1 43 ? 92.550 127.709 38.257 1.00 11.85 43 ASN E O 1
ATOM 1947 N N . ARG E 1 44 ? 91.442 127.436 36.324 1.00 14.27 44 ARG E N 1
ATOM 1948 C CA . ARG E 1 44 ? 90.851 128.761 36.425 1.00 15.15 44 ARG E CA 1
ATOM 1949 C C . ARG E 1 44 ? 90.068 128.901 37.716 1.00 13.69 44 ARG E C 1
ATOM 1950 O O . ARG E 1 44 ? 89.929 130.003 38.224 1.00 10.59 44 ARG E O 1
ATOM 1958 N N . ASP E 1 45 ? 89.572 127.790 38.260 1.00 16.00 45 ASP E N 1
ATOM 1959 C CA . ASP E 1 45 ? 88.814 127.868 39.505 1.00 17.30 45 ASP E CA 1
ATOM 1960 C C . ASP E 1 45 ? 89.720 128.203 40.685 1.00 17.81 45 ASP E C 1
ATOM 1961 O O . ASP E 1 45 ? 89.235 128.524 41.769 1.00 19.56 45 ASP E O 1
ATOM 1966 N N . ASN E 1 46 ? 91.030 128.143 40.476 1.00 16.30 46 ASN E N 1
ATOM 1967 C CA . ASN E 1 46 ? 91.974 128.458 41.546 1.00 18.89 46 ASN E CA 1
ATOM 1968 C C . ASN E 1 46 ? 92.557 129.859 41.377 1.00 17.20 46 ASN E C 1
ATOM 1969 O O . ASN E 1 46 ? 93.387 130.289 42.176 1.00 16.82 46 ASN E O 1
ATOM 1974 N N . VAL E 1 47 ? 92.132 130.569 40.334 1.00 15.92 47 VAL E N 1
ATOM 1975 C CA . VAL E 1 47 ? 92.628 131.922 40.097 1.00 14.48 47 VAL E CA 1
ATOM 1976 C C . VAL E 1 47 ? 91.578 132.945 40.523 1.00 17.18 47 VAL E C 1
ATOM 1977 O O . VAL E 1 47 ? 90.445 132.928 40.036 1.00 18.26 47 VAL E O 1
ATOM 1981 N N . LYS E 1 48 ? 91.951 133.829 41.442 1.00 17.54 48 LYS E N 1
ATOM 1982 C CA . LYS E 1 48 ? 91.029 134.851 41.929 1.00 18.05 48 LYS E CA 1
ATOM 1983 C C . LYS E 1 48 ? 91.098 136.088 41.049 1.00 16.82 48 LYS E C 1
ATOM 1984 O O . LYS E 1 48 ? 90.073 136.680 40.704 1.00 14.92 48 LYS E O 1
ATOM 1990 N N . GLU E 1 49 ? 92.313 136.486 40.699 1.00 16.01 49 GLU E N 1
ATOM 1991 C CA . GLU E 1 49 ? 92.501 137.654 39.848 1.00 17.64 49 GLU E CA 1
ATOM 1992 C C . GLU E 1 49 ? 93.940 137.736 39.385 1.00 17.87 49 GLU E C 1
ATOM 1993 O O . GLU E 1 49 ? 94.803 136.997 39.857 1.00 16.27 49 GLU E O 1
ATOM 2007 N N . ALA E 1 51 ? 96.824 140.716 37.262 1.00 16.30 51 ALA E N 1
ATOM 2008 C CA . ALA E 1 51 ? 97.007 142.071 36.778 1.00 20.63 51 ALA E CA 1
ATOM 2009 C C . ALA E 1 51 ? 98.204 142.103 35.858 1.00 20.54 51 ALA E C 1
ATOM 2010 O O . ALA E 1 51 ? 99.132 141.300 36.003 1.00 18.43 51 ALA E O 1
ATOM 2012 N N . LYS E 1 52 ? 98.165 143.006 34.889 1.00 22.58 52 LYS E N 1
ATOM 2013 C CA . LYS E 1 52 ? 99.277 143.153 33.963 1.00 25.92 52 LYS E CA 1
ATOM 2014 C C . LYS E 1 52 ? 100.294 144.023 34.687 1.00 27.45 52 LYS E C 1
ATOM 2015 O O . LYS E 1 52 ? 100.010 145.172 35.014 1.00 24.82 52 LYS E O 1
ATOM 2021 N N . GLY E 1 53 ? 101.469 143.465 34.954 1.00 31.63 53 GLY E N 1
ATOM 2022 C CA . GLY E 1 53 ? 102.498 144.213 35.652 1.00 36.52 53 GLY E CA 1
ATOM 2023 C C . GLY E 1 53 ? 102.138 144.431 37.111 1.00 40.45 53 GLY E C 1
ATOM 2024 O O . GLY E 1 53 ? 101.117 143.930 37.588 1.00 40.89 53 GLY E O 1
ATOM 2025 N N . LYS E 1 54 ? 102.980 145.171 37.824 1.00 44.03 54 LYS E N 1
ATOM 2026 C CA . LYS E 1 54 ? 102.737 145.466 39.233 1.00 47.43 54 LYS E CA 1
ATOM 2027 C C . LYS E 1 54 ? 103.926 146.210 39.835 1.00 48.72 54 LYS E C 1
ATOM 2028 O O . LYS E 1 54 ? 104.890 146.490 39.089 1.00 50.25 54 LYS E O 1
ATOM 2034 N N . SER F 1 2 ? 109.645 113.227 26.074 1.00 43.46 2 SER F N 1
ATOM 2035 C CA . SER F 1 2 ? 109.386 114.546 26.722 1.00 43.01 2 SER F CA 1
ATOM 2036 C C . SER F 1 2 ? 109.771 114.536 28.197 1.00 41.57 2 SER F C 1
ATOM 2037 O O . SER F 1 2 ? 110.028 113.483 28.778 1.00 41.30 2 SER F O 1
ATOM 2040 N N . SER F 1 3 ? 109.816 115.716 28.800 1.00 40.08 3 SER F N 1
ATOM 2041 C CA . SER F 1 3 ? 110.158 115.816 30.210 1.00 37.57 3 SER F CA 1
ATOM 2042 C C . SER F 1 3 ? 108.932 115.416 31.016 1.00 33.85 3 SER F C 1
ATOM 2043 O O . SER F 1 3 ? 107.819 115.387 30.492 1.00 32.08 3 SER F O 1
ATOM 2046 N N . ASN F 1 4 ? 109.135 115.092 32.287 1.00 31.13 4 ASN F N 1
ATOM 2047 C CA . ASN F 1 4 ? 108.022 114.711 33.135 1.00 27.73 4 ASN F CA 1
ATOM 2048 C C . ASN F 1 4 ? 107.204 115.951 33.460 1.00 26.07 4 ASN F C 1
ATOM 2049 O O . ASN F 1 4 ? 107.667 117.079 33.296 1.00 26.92 4 ASN F O 1
ATOM 2054 N N . TYR F 1 5 ? 105.980 115.729 33.915 1.00 23.22 5 TYR F N 1
ATOM 2055 C CA . TYR F 1 5 ? 105.101 116.810 34.325 1.00 22.45 5 TYR F CA 1
ATOM 2056 C C . TYR F 1 5 ? 104.680 116.447 35.732 1.00 21.88 5 TYR F C 1
ATOM 2057 O O . TYR F 1 5 ? 104.723 115.282 36.118 1.00 22.13 5 TYR F O 1
ATOM 2066 N N . VAL F 1 6 ? 104.300 117.446 36.510 1.00 22.07 6 VAL F N 1
ATOM 2067 C CA . VAL F 1 6 ? 103.872 117.200 37.871 1.00 24.26 6 VAL F CA 1
ATOM 2068 C C . VAL F 1 6 ? 102.515 117.842 38.076 1.00 24.29 6 VAL F C 1
ATOM 2069 O O . VAL F 1 6 ? 102.352 119.037 37.848 1.00 23.43 6 VAL F O 1
ATOM 2073 N N . LEU F 1 7 ? 101.543 117.038 38.493 1.00 25.47 7 LEU F N 1
ATOM 2074 C CA . LEU F 1 7 ? 100.197 117.534 38.750 1.00 26.20 7 LEU F CA 1
ATOM 2075 C C . LEU F 1 7 ? 99.994 117.635 40.254 1.00 26.31 7 LEU F C 1
ATOM 2076 O O . LEU F 1 7 ? 100.458 116.778 41.009 1.00 26.11 7 LEU F O 1
ATOM 2081 N N . HIS F 1 8 ? 99.317 118.694 40.684 1.00 24.56 8 HIS F N 1
ATOM 2082 C CA . HIS F 1 8 ? 99.011 118.889 42.095 1.00 25.14 8 HIS F CA 1
ATOM 2083 C C . HIS F 1 8 ? 97.491 118.789 42.154 1.00 23.15 8 HIS F C 1
ATOM 2084 O O . HIS F 1 8 ? 96.794 119.555 41.490 1.00 22.88 8 HIS F O 1
ATOM 2091 N N . THR F 1 9 ? 96.977 117.828 42.915 1.00 22.49 9 THR F N 1
ATOM 2092 C CA . THR F 1 9 ? 95.531 117.651 43.014 1.00 24.74 9 THR F CA 1
ATOM 2093 C C . THR F 1 9 ? 94.916 118.586 44.048 1.00 27.51 9 THR F C 1
ATOM 2094 O O . THR F 1 9 ? 95.630 119.232 44.813 1.00 27.67 9 THR F O 1
ATOM 2098 N N . ASN F 1 10 ? 93.590 118.680 44.057 1.00 29.56 10 ASN F N 1
ATOM 2099 C CA . ASN F 1 10 ? 92.927 119.529 45.035 1.00 33.78 10 ASN F CA 1
ATOM 2100 C C . ASN F 1 10 ? 92.700 118.745 46.325 1.00 34.16 10 ASN F C 1
ATOM 2101 O O . ASN F 1 10 ? 92.054 119.237 47.248 1.00 37.52 10 ASN F O 1
ATOM 2106 N N . ASP F 1 11 ? 93.225 117.524 46.384 1.00 35.25 11 ASP F N 1
ATOM 2107 C CA . ASP F 1 11 ? 93.094 116.705 47.585 1.00 36.62 11 ASP F CA 1
ATOM 2108 C C . ASP F 1 11 ? 94.459 116.451 48.229 1.00 36.91 11 ASP F C 1
ATOM 2109 O O . ASP F 1 11 ? 94.638 115.485 48.969 1.00 36.55 11 ASP F O 1
ATOM 2114 N N . GLY F 1 12 ? 95.420 117.320 47.919 1.00 36.51 12 GLY F N 1
ATOM 2115 C CA . GLY F 1 12 ? 96.749 117.219 48.499 1.00 36.17 12 GLY F CA 1
ATOM 2116 C C . GLY F 1 12 ? 97.783 116.270 47.913 1.00 35.53 12 GLY F C 1
ATOM 2117 O O . GLY F 1 12 ? 98.838 116.084 48.515 1.00 36.30 12 GLY F O 1
ATOM 2118 N N . ARG F 1 13 ? 97.513 115.678 46.755 1.00 34.07 13 ARG F N 1
ATOM 2119 C CA . ARG F 1 13 ? 98.465 114.752 46.147 1.00 32.29 13 ARG F CA 1
ATOM 2120 C C . ARG F 1 13 ? 99.322 115.375 45.048 1.00 31.41 13 ARG F C 1
ATOM 2121 O O . ARG F 1 13 ? 98.920 116.337 44.395 1.00 29.72 13 ARG F O 1
ATOM 2129 N N . THR F 1 14 ? 100.508 114.805 44.855 1.00 28.68 14 THR F N 1
ATOM 2130 C CA . THR F 1 14 ? 101.424 115.243 43.813 1.00 28.47 14 THR F CA 1
ATOM 2131 C C . THR F 1 14 ? 101.568 114.024 42.913 1.00 28.33 14 THR F C 1
ATOM 2132 O O . THR F 1 14 ? 101.928 112.945 43.387 1.00 26.80 14 THR F O 1
ATOM 2136 N N . ILE F 1 15 ? 101.274 114.193 41.627 1.00 25.80 15 ILE F N 1
ATOM 2137 C CA . ILE F 1 15 ? 101.348 113.091 40.670 1.00 24.99 15 ILE F CA 1
ATOM 2138 C C . ILE F 1 15 ? 102.330 113.369 39.532 1.00 25.40 15 ILE F C 1
ATOM 2139 O O . ILE F 1 15 ? 102.345 114.467 38.972 1.00 24.88 15 ILE F O 1
ATOM 2144 N N . VAL F 1 16 ? 103.149 112.377 39.194 1.00 24.00 16 VAL F N 1
ATOM 2145 C CA . VAL F 1 16 ? 104.106 112.527 38.101 1.00 23.84 16 VAL F CA 1
ATOM 2146 C C . VAL F 1 16 ? 103.541 111.911 36.824 1.00 22.71 16 VAL F C 1
ATOM 2147 O O . VAL F 1 16 ? 102.994 110.810 36.849 1.00 22.84 16 VAL F O 1
ATOM 2151 N N . ALA F 1 17 ? 103.675 112.633 35.714 1.00 22.91 17 ALA F N 1
ATOM 2152 C CA . ALA F 1 17 ? 103.209 112.162 34.411 1.00 20.25 17 ALA F CA 1
ATOM 2153 C C . ALA F 1 17 ? 104.421 112.116 33.479 1.00 21.16 17 ALA F C 1
ATOM 2154 O O . ALA F 1 17 ? 105.308 112.967 33.579 1.00 21.26 17 ALA F O 1
ATOM 2156 N N . GLU F 1 18 ? 104.464 111.128 32.584 1.00 21.54 18 GLU F N 1
ATOM 2157 C CA . GLU F 1 18 ? 105.588 110.979 31.659 1.00 24.04 18 GLU F CA 1
ATOM 2158 C C . GLU F 1 18 ? 105.619 112.076 30.609 1.00 24.44 18 GLU F C 1
ATOM 2159 O O . GLU F 1 18 ? 106.683 112.413 30.084 1.00 26.91 18 GLU F O 1
ATOM 2165 N N . GLY F 1 19 ? 104.449 112.625 30.305 1.00 22.61 19 GLY F N 1
ATOM 2166 C CA . GLY F 1 19 ? 104.356 113.679 29.311 1.00 22.40 19 GLY F CA 1
ATOM 2167 C C . GLY F 1 19 ? 103.270 114.667 29.684 1.00 19.88 19 GLY F C 1
ATOM 2168 O O . GLY F 1 19 ? 102.653 114.533 30.734 1.00 20.16 19 GLY F O 1
ATOM 2169 N N . LYS F 1 20 ? 103.029 115.652 28.826 1.00 19.00 20 LYS F N 1
ATOM 2170 C CA . LYS F 1 20 ? 102.017 116.665 29.101 1.00 17.23 20 LYS F CA 1
ATOM 2171 C C . LYS F 1 20 ? 100.603 116.094 29.206 1.00 17.21 20 LYS F C 1
ATOM 2172 O O . LYS F 1 20 ? 100.108 115.450 28.282 1.00 17.32 20 LYS F O 1
ATOM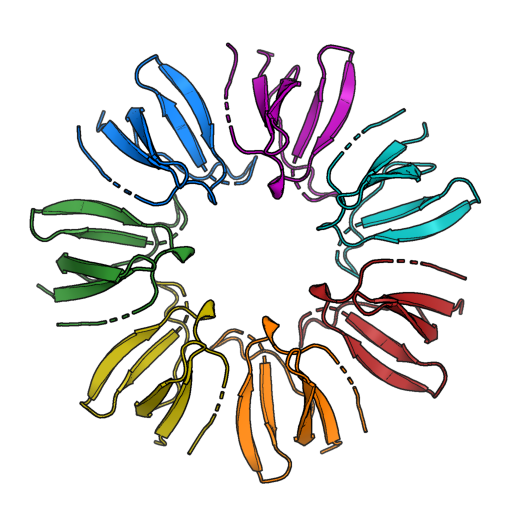 2178 N N . PRO F 1 21 ? 99.946 116.310 30.349 1.00 16.11 21 PRO F N 1
ATOM 2179 C CA . PRO F 1 21 ? 98.581 115.808 30.520 1.00 15.37 21 PRO F CA 1
ATOM 2180 C C . PRO F 1 21 ? 97.672 116.687 29.663 1.00 15.60 21 PRO F C 1
ATOM 2181 O O . PRO F 1 21 ? 97.914 117.891 29.518 1.00 14.70 21 PRO F O 1
ATOM 2185 N N . LYS F 1 22 ? 96.628 116.089 29.104 1.00 14.71 22 LYS F N 1
ATOM 2186 C CA . LYS F 1 22 ? 95.706 116.817 28.241 1.00 17.02 22 LYS F CA 1
ATOM 2187 C C . LYS F 1 22 ? 94.299 116.257 28.419 1.00 16.57 22 LYS F C 1
ATOM 2188 O O . LYS F 1 22 ? 94.130 115.087 28.767 1.00 17.03 22 LYS F O 1
ATOM 2194 N N . VAL F 1 23 ? 93.293 117.079 28.148 1.00 16.26 23 VAL F N 1
ATOM 2195 C CA . VAL F 1 23 ? 91.911 116.633 28.266 1.00 18.13 23 VAL F CA 1
ATOM 2196 C C . VAL F 1 23 ? 91.593 115.631 27.163 1.00 19.43 23 VAL F C 1
ATOM 2197 O O . VAL F 1 23 ? 91.954 115.828 26.001 1.00 20.47 23 VAL F O 1
ATOM 2201 N N . ASP F 1 24 ? 90.951 114.535 27.547 1.00 20.01 24 ASP F N 1
ATOM 2202 C CA . ASP F 1 24 ? 90.546 113.503 26.605 1.00 20.10 24 ASP F CA 1
ATOM 2203 C C . ASP F 1 24 ? 89.147 113.938 26.189 1.00 22.53 24 ASP F C 1
ATOM 2204 O O . ASP F 1 24 ? 88.212 113.878 26.982 1.00 21.79 24 ASP F O 1
ATOM 2209 N N . ASP F 1 25 ? 89.019 114.395 24.951 1.00 24.16 25 ASP F N 1
ATOM 2210 C CA . ASP F 1 25 ? 87.747 114.867 24.424 1.00 26.96 25 ASP F CA 1
ATOM 2211 C C . ASP F 1 25 ? 86.613 113.841 24.541 1.00 26.11 25 ASP F C 1
ATOM 2212 O O . ASP F 1 25 ? 85.440 114.212 24.566 1.00 25.63 25 ASP F O 1
ATOM 2217 N N . GLU F 1 26 ? 86.958 112.559 24.628 1.00 25.02 26 GLU F N 1
ATOM 2218 C CA . GLU F 1 26 ? 85.944 111.511 24.736 1.00 26.49 26 GLU F CA 1
ATOM 2219 C C . GLU F 1 26 ? 85.419 111.303 26.151 1.00 23.81 26 GLU F C 1
ATOM 2220 O O . GLU F 1 26 ? 84.362 110.710 26.336 1.00 23.32 26 GLU F O 1
ATOM 2226 N N . THR F 1 27 ? 86.157 111.785 27.143 1.00 23.60 27 THR F N 1
ATOM 2227 C CA . THR F 1 27 ? 85.753 111.615 28.538 1.00 20.66 27 THR F CA 1
ATOM 2228 C C . THR F 1 27 ? 85.573 112.937 29.261 1.00 20.93 27 THR F C 1
ATOM 2229 O O . THR F 1 27 ? 84.813 113.031 30.220 1.00 22.78 27 THR F O 1
ATOM 2233 N N . GLY F 1 28 ? 86.287 113.957 28.811 1.00 20.30 28 GLY F N 1
ATOM 2234 C CA . GLY F 1 28 ? 86.195 115.247 29.461 1.00 20.34 28 GLY F CA 1
ATOM 2235 C C . GLY F 1 28 ? 87.161 115.351 30.633 1.00 20.53 28 GLY F C 1
ATOM 2236 O O . GLY F 1 28 ? 87.236 116.387 31.290 1.00 21.47 28 GLY F O 1
ATOM 2245 N N . ILE F 1 30 ? 91.197 114.787 32.434 1.00 19.40 30 ILE F N 1
ATOM 2246 C CA . ILE F 1 30 ? 92.603 114.988 32.099 1.00 18.69 30 ILE F CA 1
ATOM 2247 C C . ILE F 1 30 ? 93.313 113.640 32.019 1.00 18.22 30 ILE F C 1
ATOM 2248 O O . ILE F 1 30 ? 93.369 112.897 32.997 1.00 17.32 30 ILE F O 1
ATOM 2253 N N . SER F 1 31 ? 93.850 113.333 30.844 1.00 18.75 31 SER F N 1
ATOM 2254 C CA . SER F 1 31 ? 94.540 112.069 30.612 1.00 18.80 31 SER F CA 1
ATOM 2255 C C . SER F 1 31 ? 96.057 112.193 30.646 1.00 20.21 31 SER F C 1
ATOM 2256 O O . SER F 1 31 ? 96.625 113.154 30.120 1.00 18.06 31 SER F O 1
ATOM 2259 N N . TYR F 1 32 ? 96.708 111.202 31.250 1.00 21.63 32 TYR F N 1
ATOM 2260 C CA . TYR F 1 32 ? 98.161 111.176 31.339 1.00 20.95 32 TYR F CA 1
ATOM 2261 C C . TYR F 1 32 ? 98.663 109.756 31.604 1.00 21.55 32 TYR F C 1
ATOM 2262 O O . TYR F 1 32 ? 97.877 108.834 31.836 1.00 21.19 32 TYR F O 1
ATOM 2271 N N . THR F 1 33 ? 99.983 109.599 31.571 1.00 21.76 33 THR F N 1
ATOM 2272 C CA . THR F 1 33 ? 100.625 108.313 31.827 1.00 22.40 33 THR F CA 1
ATOM 2273 C C . THR F 1 33 ? 101.464 108.498 33.084 1.00 20.12 33 THR F C 1
ATOM 2274 O O . THR F 1 33 ? 102.337 109.359 33.119 1.00 20.17 33 THR F O 1
ATOM 2278 N N . ASP F 1 34 ? 101.194 107.702 34.116 1.00 22.16 34 ASP F N 1
ATOM 2279 C CA . ASP F 1 34 ? 101.941 107.810 35.363 1.00 22.83 34 ASP F CA 1
ATOM 2280 C C . ASP F 1 34 ? 103.356 107.234 35.234 1.00 23.86 34 ASP F C 1
ATOM 2281 O O . ASP F 1 34 ? 103.741 106.730 34.175 1.00 23.52 34 ASP F O 1
ATOM 2286 N N . ALA F 1 35 ? 104.126 107.315 36.316 1.00 26.01 35 ALA F N 1
ATOM 2287 C CA . ALA F 1 35 ? 105.510 106.842 36.327 1.00 27.23 35 ALA F CA 1
ATOM 2288 C C . ALA F 1 35 ? 105.690 105.355 36.040 1.00 29.16 35 ALA F C 1
ATOM 2289 O O . ALA F 1 35 ? 106.770 104.925 35.621 1.00 30.35 35 ALA F O 1
ATOM 2291 N N . TYR F 1 36 ? 104.638 104.573 36.261 1.00 29.39 36 TYR F N 1
ATOM 2292 C CA . TYR F 1 36 ? 104.693 103.132 36.032 1.00 31.23 36 TYR F CA 1
ATOM 2293 C C . TYR F 1 36 ? 104.342 102.794 34.591 1.00 30.78 36 TYR F C 1
ATOM 2294 O O . TYR F 1 36 ? 104.373 101.628 34.196 1.00 31.78 36 TYR F O 1
ATOM 2303 N N . GLY F 1 37 ? 104.003 103.817 33.812 1.00 28.31 37 GLY F N 1
ATOM 2304 C CA . GLY F 1 37 ? 103.654 103.609 32.418 1.00 27.37 37 GLY F CA 1
ATOM 2305 C C . GLY F 1 37 ? 102.205 103.221 32.192 1.00 26.04 37 GLY F C 1
ATOM 2306 O O . GLY F 1 37 ? 101.852 102.727 31.124 1.00 27.74 37 GLY F O 1
ATOM 2307 N N . GLN F 1 38 ? 101.361 103.445 33.193 1.00 25.53 38 GLN F N 1
ATOM 2308 C CA . GLN F 1 38 ? 99.943 103.111 33.087 1.00 25.57 38 GLN F CA 1
ATOM 2309 C C . GLN F 1 38 ? 99.122 104.341 32.712 1.00 24.99 38 GLN F C 1
ATOM 2310 O O . GLN F 1 38 ? 99.339 105.429 33.249 1.00 25.19 38 GLN F O 1
ATOM 2316 N N . GLN F 1 39 ? 98.180 104.171 31.789 1.00 25.76 39 GLN F N 1
ATOM 2317 C CA . GLN F 1 39 ? 97.342 105.289 31.363 1.00 23.43 39 GLN F CA 1
ATOM 2318 C C . GLN F 1 39 ? 96.309 105.600 32.440 1.00 21.65 39 GLN F C 1
ATOM 2319 O O . GLN F 1 39 ? 95.564 104.717 32.876 1.00 21.16 39 GLN F O 1
ATOM 2325 N N . GLN F 1 40 ? 96.280 106.860 32.865 1.00 19.22 40 GLN F N 1
ATOM 2326 C CA . GLN F 1 40 ? 95.364 107.325 33.902 1.00 18.76 40 GLN F CA 1
ATOM 2327 C C . GLN F 1 40 ? 94.548 108.520 33.413 1.00 18.62 40 GLN F C 1
ATOM 2328 O O . GLN F 1 40 ? 94.926 109.195 32.458 1.00 17.21 40 GLN F O 1
ATOM 2334 N N . GLN F 1 41 ? 93.423 108.770 34.074 1.00 17.41 41 GLN F N 1
ATOM 2335 C CA . GLN F 1 41 ? 92.596 109.934 33.768 1.00 17.32 41 GLN F CA 1
ATOM 2336 C C . GLN F 1 41 ? 92.098 110.466 35.095 1.00 17.78 41 GLN F C 1
ATOM 2337 O O . GLN F 1 41 ? 91.785 109.686 36.005 1.00 17.29 41 GLN F O 1
ATOM 2343 N N . ILE F 1 42 ? 92.057 111.790 35.221 1.00 15.36 42 ILE F N 1
ATOM 2344 C CA . ILE F 1 42 ? 91.621 112.410 36.458 1.00 16.41 42 ILE F CA 1
ATOM 2345 C C . ILE F 1 42 ? 90.636 113.551 36.216 1.00 15.61 42 ILE F C 1
ATOM 2346 O O . ILE F 1 42 ? 90.760 114.312 35.249 1.00 16.03 42 ILE F O 1
ATOM 2351 N N . ASN F 1 43 ? 89.629 113.642 37.081 1.00 14.59 43 ASN F N 1
ATOM 2352 C CA . ASN F 1 43 ? 88.627 114.695 36.966 1.00 16.44 43 ASN F CA 1
ATOM 2353 C C . ASN F 1 43 ? 89.349 116.046 37.000 1.00 16.01 43 ASN F C 1
ATOM 2354 O O . ASN F 1 43 ? 90.136 116.318 37.916 1.00 14.36 43 ASN F O 1
ATOM 2359 N N . ARG F 1 44 ? 89.089 116.899 36.014 1.00 18.23 44 ARG F N 1
ATOM 2360 C CA . ARG F 1 44 ? 89.757 118.195 35.978 1.00 19.72 44 ARG F CA 1
ATOM 2361 C C . ARG F 1 44 ? 89.476 119.055 37.210 1.00 20.72 44 ARG F C 1
ATOM 2362 O O . ARG F 1 44 ? 90.295 119.892 37.587 1.00 20.71 44 ARG F O 1
ATOM 2370 N N . ASP F 1 45 ? 88.334 118.844 37.856 1.00 20.50 45 ASP F N 1
ATOM 2371 C CA . ASP F 1 45 ? 88.027 119.627 39.044 1.00 22.00 45 ASP F CA 1
ATOM 2372 C C . ASP F 1 45 ? 88.954 119.270 40.215 1.00 21.62 45 ASP F C 1
ATOM 2373 O O . ASP F 1 45 ? 89.034 120.018 41.191 1.00 22.24 45 ASP F O 1
ATOM 2378 N N . ASN F 1 46 ? 89.662 118.144 40.120 1.00 18.53 46 ASN F N 1
ATOM 2379 C CA . ASN F 1 46 ? 90.583 117.766 41.186 1.00 21.44 46 ASN F CA 1
ATOM 2380 C C . ASN F 1 46 ? 92.025 118.099 40.807 1.00 21.63 46 ASN F C 1
ATOM 2381 O O . ASN F 1 46 ? 92.961 117.713 41.507 1.00 21.50 46 ASN F O 1
ATOM 2386 N N . VAL F 1 47 ? 92.207 118.794 39.688 1.00 19.15 47 VAL F N 1
ATOM 2387 C CA . VAL F 1 47 ? 93.549 119.189 39.270 1.00 18.49 47 VAL F CA 1
ATOM 2388 C C . VAL F 1 47 ? 93.678 120.683 39.500 1.00 19.71 47 VAL F C 1
ATOM 2389 O O . VAL F 1 47 ? 93.010 121.487 38.850 1.00 21.20 47 VAL F O 1
ATOM 2393 N N . LYS F 1 48 ? 94.546 121.033 40.438 1.00 19.28 48 LYS F N 1
ATOM 2394 C CA . LYS F 1 48 ? 94.782 122.411 40.828 1.00 21.09 48 LYS F CA 1
ATOM 2395 C C . LYS F 1 48 ? 95.842 123.097 39.991 1.00 19.35 48 LYS F C 1
ATOM 2396 O O . LYS F 1 48 ? 95.645 124.218 39.528 1.00 15.31 48 LYS F O 1
ATOM 2402 N N . GLU F 1 49 ? 96.970 122.420 39.813 1.00 20.15 49 GLU F N 1
ATOM 2403 C CA . GLU F 1 49 ? 98.078 122.973 39.054 1.00 22.48 49 GLU F CA 1
ATOM 2404 C C . GLU F 1 49 ? 98.854 121.892 38.345 1.00 23.10 49 GLU F C 1
ATOM 2405 O O . GLU F 1 49 ? 98.733 120.703 38.658 1.00 22.21 49 GLU F O 1
ATOM 2419 N N . ALA F 1 51 ? 102.933 121.454 36.368 1.00 23.38 51 ALA F N 1
ATOM 2420 C CA . ALA F 1 51 ? 104.224 122.053 36.052 1.00 24.18 51 ALA F CA 1
ATOM 2421 C C . ALA F 1 51 ? 105.066 121.110 35.192 1.00 24.28 51 ALA F C 1
ATOM 2422 O O . ALA F 1 51 ? 105.095 119.897 35.418 1.00 22.43 51 ALA F O 1
ATOM 2424 N N . LYS F 1 52 ? 105.727 121.675 34.189 1.00 25.18 52 LYS F N 1
ATOM 2425 C CA . LYS F 1 52 ? 106.576 120.894 33.298 1.00 27.70 52 LYS F CA 1
ATOM 2426 C C . LYS F 1 52 ? 107.929 120.727 33.973 1.00 28.86 52 LYS F C 1
ATOM 2427 O O . LYS F 1 52 ? 108.525 121.700 34.434 1.00 27.78 52 LYS F O 1
ATOM 2433 N N . GLY F 1 53 ? 108.404 119.489 34.028 1.00 31.62 53 GLY F N 1
ATOM 2434 C CA . GLY F 1 53 ? 109.680 119.198 34.655 1.00 36.09 53 GLY F CA 1
ATOM 2435 C C . GLY F 1 53 ? 109.475 118.534 36.003 1.00 39.36 53 GLY F C 1
ATOM 2436 O O . GLY F 1 53 ? 108.420 118.777 36.633 1.00 42.72 53 GLY F O 1
ATOM 2437 N N . SER G 1 2 ? 46.370 122.238 25.921 1.00 54.96 2 SER G N 1
ATOM 2438 C CA . SER G 1 2 ? 47.589 122.403 26.762 1.00 55.19 2 SER G CA 1
ATOM 2439 C C . SER G 1 2 ? 47.526 121.529 28.011 1.00 54.25 2 SER G C 1
ATOM 2440 O O . SER G 1 2 ? 46.562 120.787 28.221 1.00 53.97 2 SER G O 1
ATOM 2443 N N . SER G 1 3 ? 48.562 121.618 28.837 1.00 52.91 3 SER G N 1
ATOM 2444 C CA . SER G 1 3 ? 48.627 120.837 30.064 1.00 51.03 3 SER G CA 1
ATOM 2445 C C . SER G 1 3 ? 49.530 121.518 31.082 1.00 48.81 3 SER G C 1
ATOM 2446 O O . SER G 1 3 ? 50.473 122.223 30.721 1.00 48.37 3 SER G O 1
ATOM 2449 N N . ASN G 1 4 ? 49.234 121.310 32.359 1.00 46.22 4 ASN G N 1
ATOM 2450 C CA . ASN G 1 4 ? 50.025 121.918 33.415 1.00 43.36 4 ASN G CA 1
ATOM 2451 C C . ASN G 1 4 ? 51.271 121.121 33.757 1.00 41.25 4 ASN G C 1
ATOM 2452 O O . ASN G 1 4 ? 51.384 119.938 33.439 1.00 40.43 4 ASN G O 1
ATOM 2457 N N . TYR G 1 5 ? 52.206 121.795 34.413 1.00 38.55 5 TYR G N 1
ATOM 2458 C CA . TYR G 1 5 ? 53.459 121.189 34.835 1.00 35.85 5 TYR G CA 1
ATOM 2459 C C . TYR G 1 5 ? 53.711 121.642 36.263 1.00 33.87 5 TYR G C 1
ATOM 2460 O O . TYR G 1 5 ? 53.358 122.759 36.637 1.00 34.33 5 TYR G O 1
ATOM 2469 N N . VAL G 1 6 ? 54.312 120.779 37.066 1.00 31.25 6 VAL G N 1
ATOM 2470 C CA . VAL G 1 6 ? 54.613 121.141 38.440 1.00 30.28 6 VAL G CA 1
ATOM 2471 C C . VAL G 1 6 ? 56.121 121.152 38.614 1.00 30.96 6 VAL G C 1
ATOM 2472 O O . VAL G 1 6 ? 56.791 120.189 38.249 1.00 32.03 6 VAL G O 1
ATOM 2476 N N . LEU G 1 7 ? 56.658 122.246 39.149 1.00 31.04 7 LEU G N 1
ATOM 2477 C CA . LEU G 1 7 ? 58.093 122.347 39.374 1.00 30.40 7 LEU G CA 1
ATOM 2478 C C . LEU G 1 7 ? 58.389 122.211 40.858 1.00 31.36 7 LEU G C 1
ATOM 2479 O O . LEU G 1 7 ? 57.670 122.750 41.698 1.00 30.72 7 LEU G O 1
ATOM 2484 N N . HIS G 1 8 ? 59.446 121.479 41.175 1.00 31.09 8 HIS G N 1
ATOM 2485 C CA . HIS G 1 8 ? 59.861 121.307 42.554 1.00 33.06 8 HIS G CA 1
ATOM 2486 C C . HIS G 1 8 ? 61.198 122.018 42.690 1.00 32.99 8 HIS G C 1
ATOM 2487 O O . HIS G 1 8 ? 62.175 121.650 42.033 1.00 30.56 8 HIS G O 1
ATOM 2494 N N . THR G 1 9 ? 61.226 123.047 43.531 1.00 34.66 9 THR G N 1
ATOM 2495 C CA . THR G 1 9 ? 62.432 123.834 43.757 1.00 36.75 9 THR G CA 1
ATOM 2496 C C . THR G 1 9 ? 63.277 123.183 44.841 1.00 39.46 9 THR G C 1
ATOM 2497 O O . THR G 1 9 ? 62.821 122.262 45.517 1.00 40.62 9 THR G O 1
ATOM 2501 N N . ASN G 1 10 ? 64.508 123.657 45.007 1.00 42.26 10 ASN G N 1
ATOM 2502 C CA . ASN G 1 10 ? 65.392 123.100 46.026 1.00 45.94 10 ASN G CA 1
ATOM 2503 C C . ASN G 1 10 ? 65.083 123.675 47.401 1.00 48.24 10 ASN G C 1
ATOM 2504 O O . ASN G 1 10 ? 65.670 123.263 48.401 1.00 50.48 10 ASN G O 1
ATOM 2509 N N . ASP G 1 11 ? 64.161 124.630 47.449 1.00 49.92 11 ASP G N 1
ATOM 2510 C CA . ASP G 1 11 ? 63.781 125.253 48.709 1.00 51.37 11 ASP G CA 1
ATOM 2511 C C . ASP G 1 11 ? 62.414 124.766 49.181 1.00 51.17 11 ASP G C 1
ATOM 2512 O O . ASP G 1 11 ? 61.615 125.538 49.714 1.00 51.84 11 ASP G O 1
ATOM 2517 N N . GLY G 1 12 ? 62.157 123.477 48.976 1.00 51.00 12 GLY G N 1
ATOM 2518 C CA . GLY G 1 12 ? 60.899 122.877 49.389 1.00 50.16 12 GLY G CA 1
ATOM 2519 C C . GLY G 1 12 ? 59.656 123.640 48.973 1.00 49.82 12 GLY G C 1
ATOM 2520 O O . GLY G 1 12 ? 58.880 124.084 49.820 1.00 51.05 12 GLY G O 1
ATOM 2521 N N . ARG G 1 13 ? 59.464 123.790 47.668 1.00 47.97 13 ARG G N 1
ATOM 2522 C CA . ARG G 1 13 ? 58.308 124.498 47.138 1.00 45.09 13 ARG G CA 1
ATOM 2523 C C . ARG G 1 13 ? 57.891 123.893 45.801 1.00 44.38 13 ARG G C 1
ATOM 2524 O O . ARG G 1 13 ? 58.736 123.433 45.033 1.00 43.49 13 ARG G O 1
ATOM 2532 N N . THR G 1 14 ? 56.589 123.880 45.532 1.00 42.91 14 THR G N 1
ATOM 2533 C CA . THR G 1 14 ? 56.081 123.344 44.273 1.00 42.09 14 THR G CA 1
ATOM 2534 C C . THR G 1 14 ? 55.252 124.416 43.587 1.00 40.72 14 THR G C 1
ATOM 2535 O O . THR G 1 14 ? 54.293 124.935 44.160 1.00 40.41 14 THR G O 1
ATOM 2539 N N . ILE G 1 15 ? 55.622 124.744 42.357 1.00 37.46 15 ILE G N 1
ATOM 2540 C CA . ILE G 1 15 ? 54.907 125.761 41.610 1.00 37.04 15 ILE G CA 1
ATOM 2541 C C . ILE G 1 15 ? 54.196 125.179 40.396 1.00 35.57 15 ILE G C 1
ATOM 2542 O O . ILE G 1 15 ? 54.770 124.397 39.634 1.00 33.43 15 ILE G O 1
ATOM 2547 N N . VAL G 1 16 ? 52.936 125.563 40.230 1.00 33.79 16 VAL G N 1
ATOM 2548 C CA . VAL G 1 16 ? 52.139 125.092 39.113 1.00 33.36 16 VAL G CA 1
ATOM 2549 C C . VAL G 1 16 ? 52.366 125.997 37.916 1.00 33.27 16 VAL G C 1
ATOM 2550 O O . VAL G 1 16 ? 52.296 127.222 38.024 1.00 33.23 16 VAL G O 1
ATOM 2554 N N . ALA G 1 17 ? 52.648 125.388 36.773 1.00 31.47 17 ALA G N 1
ATOM 2555 C CA . ALA G 1 17 ? 52.888 126.149 35.562 1.00 32.84 17 ALA G CA 1
ATOM 2556 C C . ALA G 1 17 ? 51.882 125.781 34.492 1.00 34.10 17 ALA G C 1
ATOM 2557 O O . ALA G 1 17 ? 51.522 124.612 34.334 1.00 33.62 17 ALA G O 1
ATOM 2559 N N . GLU G 1 18 ? 51.421 126.791 33.766 1.00 35.12 18 GLU G N 1
ATOM 2560 C CA . GLU G 1 18 ? 50.482 126.580 32.682 1.00 36.78 18 GLU G CA 1
ATOM 2561 C C . GLU G 1 18 ? 51.335 126.483 31.429 1.00 35.73 18 GLU G C 1
ATOM 2562 O O . GLU G 1 18 ? 51.762 127.496 30.873 1.00 36.67 18 GLU G O 1
ATOM 2568 N N . GLY G 1 19 ? 51.601 125.254 31.004 1.00 35.25 19 GLY G N 1
ATOM 2569 C CA . GLY G 1 19 ? 52.423 125.044 29.828 1.00 33.96 19 GLY G CA 1
ATOM 2570 C C . GLY G 1 19 ? 53.823 124.605 30.226 1.00 32.70 19 GLY G C 1
ATOM 2571 O O . GLY G 1 19 ? 54.265 124.848 31.353 1.00 31.92 19 GLY G O 1
ATOM 2572 N N . LYS G 1 20 ? 54.523 123.961 29.299 1.00 30.72 20 LYS G N 1
ATOM 2573 C CA . LYS G 1 20 ? 55.870 123.477 29.556 1.00 29.95 20 LYS G CA 1
ATOM 2574 C C . LYS G 1 20 ? 56.878 124.604 29.765 1.00 27.28 20 LYS G C 1
ATOM 2575 O O . LYS G 1 20 ? 57.075 125.442 28.885 1.00 26.94 20 LYS G O 1
ATOM 2581 N N . PRO G 1 21 ? 57.516 124.651 30.946 1.00 26.86 21 PRO G N 1
ATOM 2582 C CA . PRO G 1 21 ? 58.511 125.695 31.222 1.00 25.20 21 PRO G CA 1
ATOM 2583 C C . PRO G 1 21 ? 59.713 125.464 30.304 1.00 26.33 21 PRO G C 1
ATOM 2584 O O . PRO G 1 21 ? 60.106 124.319 30.070 1.00 24.25 21 PRO G O 1
ATOM 2588 N N . LYS G 1 22 ? 60.289 126.541 29.783 1.00 24.95 22 LYS G N 1
ATOM 2589 C CA . LYS G 1 22 ? 61.440 126.424 28.896 1.00 26.31 22 LYS G CA 1
ATOM 2590 C C . LYS G 1 22 ? 62.440 127.534 29.179 1.00 25.31 22 LYS G C 1
ATOM 2591 O O . LYS G 1 22 ? 62.071 128.601 29.663 1.00 26.33 22 LYS G O 1
ATOM 2597 N N . VAL G 1 23 ? 63.705 127.275 28.874 1.00 25.23 23 VAL G N 1
ATOM 2598 C CA . VAL G 1 23 ? 64.760 128.258 29.080 1.00 24.57 23 VAL G CA 1
ATOM 2599 C C . VAL G 1 23 ? 64.561 129.470 28.171 1.00 25.29 23 VAL G C 1
ATOM 2600 O O . VAL G 1 23 ? 64.369 129.328 26.964 1.00 22.90 23 VAL G O 1
ATOM 2604 N N . ASP G 1 24 ? 64.598 130.662 28.759 1.00 24.05 24 ASP G N 1
ATOM 2605 C CA . ASP G 1 24 ? 64.469 131.899 27.989 1.00 24.90 24 ASP G CA 1
ATOM 2606 C C . ASP G 1 24 ? 65.911 132.231 27.622 1.00 25.26 24 ASP G C 1
ATOM 2607 O O . ASP G 1 24 ? 66.689 132.628 28.483 1.00 23.87 24 ASP G O 1
ATOM 2612 N N . ASP G 1 25 ? 66.273 132.063 26.355 1.00 25.48 25 ASP G N 1
ATOM 2613 C CA . ASP G 1 25 ? 67.650 132.312 25.939 1.00 27.85 25 ASP G CA 1
ATOM 2614 C C . ASP G 1 25 ? 68.172 133.730 26.185 1.00 27.47 25 ASP G C 1
ATOM 2615 O O . ASP G 1 25 ? 69.375 133.976 26.102 1.00 26.27 25 ASP G O 1
ATOM 2620 N N . GLU G 1 26 ? 67.276 134.657 26.500 1.00 25.39 26 GLU G N 1
ATOM 2621 C CA . GLU G 1 26 ? 67.690 136.025 26.779 1.00 28.18 26 GLU G CA 1
ATOM 2622 C C . GLU G 1 26 ? 68.140 136.174 28.229 1.00 25.61 26 GLU G C 1
ATOM 2623 O O . GLU G 1 26 ? 68.945 137.044 28.545 1.00 26.98 26 GLU G O 1
ATOM 2629 N N . THR G 1 27 ? 67.614 135.324 29.105 1.00 24.83 27 THR G N 1
ATOM 2630 C CA . THR G 1 27 ? 67.956 135.380 30.524 1.00 23.63 27 THR G CA 1
ATOM 2631 C C . THR G 1 27 ? 68.775 134.195 31.019 1.00 23.50 27 THR G C 1
ATOM 2632 O O . THR G 1 27 ? 69.510 134.313 32.001 1.00 22.89 27 THR G O 1
ATOM 2636 N N . GLY G 1 28 ? 68.639 133.053 30.353 1.00 22.44 28 GLY G N 1
ATOM 2637 C CA . GLY G 1 28 ? 69.360 131.865 30.777 1.00 22.70 28 GLY G CA 1
ATOM 2638 C C . GLY G 1 28 ? 68.614 131.110 31.868 1.00 24.05 28 GLY G C 1
ATOM 2639 O O . GLY G 1 28 ? 69.078 130.078 32.349 1.00 23.22 28 GLY G O 1
ATOM 2648 N N . ILE G 1 30 ? 64.791 129.431 33.540 1.00 22.91 30 ILE G N 1
ATOM 2649 C CA . ILE G 1 30 ? 63.622 128.676 33.095 1.00 23.85 30 ILE G CA 1
ATOM 2650 C C . ILE G 1 30 ? 62.386 129.572 33.161 1.00 23.39 30 ILE G C 1
ATOM 2651 O O . ILE G 1 30 ? 62.024 130.068 34.225 1.00 22.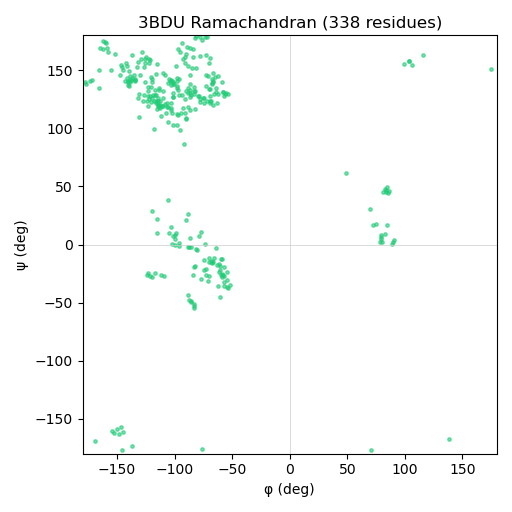13 30 ILE G O 1
ATOM 2656 N N . SER G 1 31 ? 61.749 129.767 32.012 1.00 22.24 31 SER G N 1
ATOM 2657 C CA . SER G 1 31 ? 60.576 130.625 31.902 1.00 23.76 31 SER G CA 1
ATOM 2658 C C . SER G 1 31 ? 59.255 129.861 31.873 1.00 24.47 31 SER G C 1
ATOM 2659 O O . SER G 1 31 ? 59.131 128.827 31.217 1.00 22.38 31 SER G O 1
ATOM 2662 N N . TYR G 1 32 ? 58.264 130.382 32.584 1.00 24.76 32 TYR G N 1
ATOM 2663 C CA . TYR G 1 32 ? 56.956 129.748 32.613 1.00 28.10 32 TYR G CA 1
ATOM 2664 C C . TYR G 1 32 ? 55.866 130.726 33.030 1.00 29.43 32 TYR G C 1
ATOM 2665 O O . TYR G 1 32 ? 56.142 131.835 33.483 1.00 29.32 32 TYR G O 1
ATOM 2674 N N . THR G 1 33 ? 54.621 130.299 32.868 1.00 32.97 33 THR G N 1
ATOM 2675 C CA . THR G 1 33 ? 53.472 131.114 33.240 1.00 35.62 33 THR G CA 1
ATOM 2676 C C . THR G 1 33 ? 52.818 130.393 34.415 1.00 35.89 33 THR G C 1
ATOM 2677 O O . THR G 1 33 ? 52.475 129.212 34.303 1.00 34.18 33 THR G O 1
ATOM 2681 N N . ASP G 1 34 ? 52.660 131.086 35.542 1.00 36.27 34 ASP G N 1
ATOM 2682 C CA . ASP G 1 34 ? 52.058 130.468 36.718 1.00 38.31 34 ASP G CA 1
ATOM 2683 C C . ASP G 1 34 ? 50.542 130.335 36.622 1.00 40.07 34 ASP G C 1
ATOM 2684 O O . ASP G 1 34 ? 49.940 130.650 35.595 1.00 38.67 34 ASP G O 1
ATOM 2689 N N . ALA G 1 35 ? 49.937 129.861 37.708 1.00 42.27 35 ALA G N 1
ATOM 2690 C CA . ALA G 1 35 ? 48.494 129.666 37.774 1.00 45.27 35 ALA G CA 1
ATOM 2691 C C . ALA G 1 35 ? 47.745 130.982 37.614 1.00 47.22 35 ALA G C 1
ATOM 2692 O O . ALA G 1 35 ? 46.666 131.022 37.024 1.00 48.75 35 ALA G O 1
ATOM 2694 N N . TYR G 1 36 ? 48.315 132.058 38.148 1.00 48.89 36 TYR G N 1
ATOM 2695 C CA . TYR G 1 36 ? 47.696 133.374 38.050 1.00 49.58 36 TYR G CA 1
ATOM 2696 C C . TYR G 1 36 ? 47.833 133.919 36.631 1.00 48.50 36 TYR G C 1
ATOM 2697 O O . TYR G 1 36 ? 47.382 135.027 36.339 1.00 47.99 36 TYR G O 1
ATOM 2706 N N . GLY G 1 37 ? 48.463 133.139 35.755 1.00 47.69 37 GLY G N 1
ATOM 2707 C CA . GLY G 1 37 ? 48.657 133.566 34.379 1.00 45.78 37 GLY G CA 1
ATOM 2708 C C . GLY G 1 37 ? 49.738 134.626 34.236 1.00 45.12 37 GLY G C 1
ATOM 2709 O O . GLY G 1 37 ? 49.819 135.313 33.215 1.00 45.51 37 GLY G O 1
ATOM 2710 N N . GLN G 1 38 ? 50.576 134.751 35.260 1.00 43.69 38 GLN G N 1
ATOM 2711 C CA . GLN G 1 38 ? 51.657 135.733 35.271 1.00 43.27 38 GLN G CA 1
ATOM 2712 C C . GLN G 1 38 ? 52.991 135.115 34.856 1.00 41.28 38 GLN G C 1
ATOM 2713 O O . GLN G 1 38 ? 53.311 133.990 35.241 1.00 38.87 38 GLN G O 1
ATOM 2719 N N . GLN G 1 39 ? 53.768 135.862 34.075 1.00 38.85 39 GLN G N 1
ATOM 2720 C CA . GLN G 1 39 ? 55.067 135.392 33.608 1.00 37.00 39 GLN G CA 1
ATOM 2721 C C . GLN G 1 39 ? 56.077 135.300 34.747 1.00 34.45 39 GLN G C 1
ATOM 2722 O O . GLN G 1 39 ? 56.281 136.258 35.495 1.00 34.11 39 GLN G O 1
ATOM 2728 N N . GLN G 1 40 ? 56.709 134.140 34.872 1.00 30.75 40 GLN G N 1
ATOM 2729 C CA . GLN G 1 40 ? 57.698 133.905 35.919 1.00 28.53 40 GLN G CA 1
ATOM 2730 C C . GLN G 1 40 ? 58.948 133.262 35.335 1.00 26.04 40 GLN G C 1
ATOM 2731 O O . GLN G 1 40 ? 58.885 132.572 34.316 1.00 24.52 40 GLN G O 1
ATOM 2737 N N . GLN G 1 41 ? 60.083 133.492 35.987 1.00 23.74 41 GLN G N 1
ATOM 2738 C CA . GLN G 1 41 ? 61.346 132.896 35.563 1.00 21.40 41 GLN G CA 1
ATOM 2739 C C . GLN G 1 41 ? 62.095 132.454 36.810 1.00 21.00 41 GLN G C 1
ATOM 2740 O O . GLN G 1 41 ? 62.073 133.140 37.837 1.00 18.53 41 GLN G O 1
ATOM 2746 N N . ILE G 1 42 ? 62.752 131.303 36.722 1.00 20.65 42 ILE G N 1
ATOM 2747 C CA . ILE G 1 42 ? 63.485 130.769 37.859 1.00 19.85 42 ILE G CA 1
ATOM 2748 C C . ILE G 1 42 ? 64.827 130.190 37.417 1.00 20.75 42 ILE G C 1
ATOM 2749 O O . ILE G 1 42 ? 64.921 129.550 36.371 1.00 19.57 42 ILE G O 1
ATOM 2754 N N . ASN G 1 43 ? 65.863 130.432 38.214 1.00 19.23 43 ASN G N 1
ATOM 2755 C CA . ASN G 1 43 ? 67.208 129.934 37.927 1.00 20.06 43 ASN G CA 1
ATOM 2756 C C . ASN G 1 43 ? 67.150 128.407 37.825 1.00 19.64 43 ASN G C 1
ATOM 2757 O O . ASN G 1 43 ? 66.583 127.753 38.702 1.00 18.91 43 ASN G O 1
ATOM 2762 N N . ARG G 1 44 ? 67.733 127.834 36.771 1.00 20.71 44 ARG G N 1
ATOM 2763 C CA . ARG G 1 44 ? 67.697 126.376 36.609 1.00 22.45 44 ARG G CA 1
ATOM 2764 C C . ARG G 1 44 ? 68.305 125.666 37.812 1.00 21.96 44 ARG G C 1
ATOM 2765 O O . ARG G 1 44 ? 67.880 124.568 38.178 1.00 20.39 44 ARG G O 1
ATOM 2773 N N . ASP G 1 45 ? 69.298 126.293 38.434 1.00 19.99 45 ASP G N 1
ATOM 2774 C CA . ASP G 1 45 ? 69.942 125.683 39.591 1.00 22.00 45 ASP G CA 1
ATOM 2775 C C . ASP G 1 45 ? 68.992 125.566 40.787 1.00 22.96 45 ASP G C 1
ATOM 2776 O O . ASP G 1 45 ? 69.305 124.881 41.755 1.00 23.42 45 ASP G O 1
ATOM 2781 N N . ASN G 1 46 ? 67.837 126.226 40.723 1.00 21.78 46 ASN G N 1
ATOM 2782 C CA . ASN G 1 46 ? 66.870 126.156 41.823 1.00 25.45 46 ASN G CA 1
ATOM 2783 C C . ASN G 1 46 ? 65.744 125.165 41.515 1.00 25.14 46 ASN G C 1
ATOM 2784 O O . ASN G 1 46 ? 64.842 124.963 42.331 1.00 26.35 46 ASN G O 1
ATOM 2789 N N . VAL G 1 47 ? 65.796 124.550 40.337 1.00 24.45 47 VAL G N 1
ATOM 2790 C CA . VAL G 1 47 ? 64.772 123.589 39.939 1.00 24.28 47 VAL G CA 1
ATOM 2791 C C . VAL G 1 47 ? 65.302 122.167 40.086 1.00 24.21 47 VAL G C 1
ATOM 2792 O O . VAL G 1 47 ? 66.262 121.784 39.430 1.00 25.05 47 VAL G O 1
ATOM 2796 N N . LYS G 1 48 ? 64.662 121.393 40.951 1.00 24.29 48 LYS G N 1
ATOM 2797 C CA . LYS G 1 48 ? 65.069 120.018 41.206 1.00 24.12 48 LYS G CA 1
ATOM 2798 C C . LYS G 1 48 ? 64.449 119.053 40.206 1.00 23.48 48 LYS G C 1
ATOM 2799 O O . LYS G 1 48 ? 65.140 118.219 39.626 1.00 21.31 48 LYS G O 1
ATOM 2805 N N . GLU G 1 49 ? 63.142 119.175 40.011 1.00 21.97 49 GLU G N 1
ATOM 2806 C CA . GLU G 1 49 ? 62.425 118.297 39.095 1.00 24.70 49 GLU G CA 1
ATOM 2807 C C . GLU G 1 49 ? 61.192 118.984 38.540 1.00 25.67 49 GLU G C 1
ATOM 2808 O O . GLU G 1 49 ? 60.756 120.020 39.043 1.00 25.06 49 GLU G O 1
ATOM 2822 N N . ALA G 1 51 ? 57.265 117.902 36.449 1.00 26.08 51 ALA G N 1
ATOM 2823 C CA . ALA G 1 51 ? 56.369 116.831 36.042 1.00 27.08 51 ALA G CA 1
ATOM 2824 C C . ALA G 1 51 ? 55.187 117.382 35.268 1.00 28.24 51 ALA G C 1
ATOM 2825 O O . ALA G 1 51 ? 54.639 118.431 35.610 1.00 28.19 51 ALA G O 1
ATOM 2827 N N . LYS G 1 52 ? 54.807 116.667 34.218 1.00 28.65 52 LYS G N 1
ATOM 2828 C CA . LYS G 1 52 ? 53.688 117.061 33.385 1.00 30.97 52 LYS G CA 1
ATOM 2829 C C . LYS G 1 52 ? 52.406 116.473 33.957 1.00 31.37 52 LYS G C 1
ATOM 2830 O O . LYS G 1 52 ? 52.263 115.256 34.042 1.00 30.63 52 LYS G O 1
ATOM 2836 N N . GLY G 1 53 ? 51.479 117.342 34.346 1.00 34.35 53 GLY G N 1
ATOM 2837 C CA . GLY G 1 53 ? 50.218 116.881 34.897 1.00 36.26 53 GLY G CA 1
ATOM 2838 C C . GLY G 1 53 ? 49.145 116.766 33.833 1.00 39.02 53 GLY G C 1
ATOM 2839 O O . GLY G 1 53 ? 48.129 117.488 33.931 1.00 42.34 53 GLY G O 1
#

Foldseek 3Di:
DWKWWWAFPVGDIFIFDDDFPADVVVGTWTAGPVRRIDDDHPNGTDDTTHD/DWKWWWAWPVGDIFIFDDDFPADVVPGTWTAGPVGRTDDDHPNGTDDGTD/DFWDWWAWPVGDIFIFDDDWPADVVVGTWTAGPVRDIDDDHPNGTDGTTD/DWWWWWQWPVGDTFIFPDDWPADVVPGTWTAGPVRRIDDDHPNGTDDTTD/DFWWWWAWPVGDIFIFRDDFPQDVVPGTWGAGPVRRTDGDHVNGTDGTGHD/DFWWWWAFQVGDIFIFRDDWDADVVPGTWGAGPVRHIDDDHVNGTDDTGD/DFWWWWAFPVGDIFIFDDDFPADVVVGTWTQGPVRHIDDDHVNGTDDTTD

InterPro domains:
  IPR010305 Lipoprotein YgdI/YgdR-like [NF033216] (2-70)
  IPR010305 Lipoprotein YgdI/YgdR-like [PTHR37011] (1-71)
  IPR010920 LSM domain superfamily [SSF50182] (21-71)
  IPR047807 Lipoprotein YgdI/YgdR-like, Sm-like domain [PF06004] (23-70)

Solvent-accessible surface area: 17923 Å² total

Secondary structure (DSSP, 8-state):
--EEEEEBTTS-EEEEES--B--TTT--EEEBTTS-EEE--GGGB---B--/--EEEEEBTTS-EEEEES--B--TTT--EEEBTTS-EEE--GGGB---B-/--EEEEEBTTS-EEEEES--B--TTT--EEEBTTS-EEE--GGGB---B-/---EEEEBTTS-EEEESS--B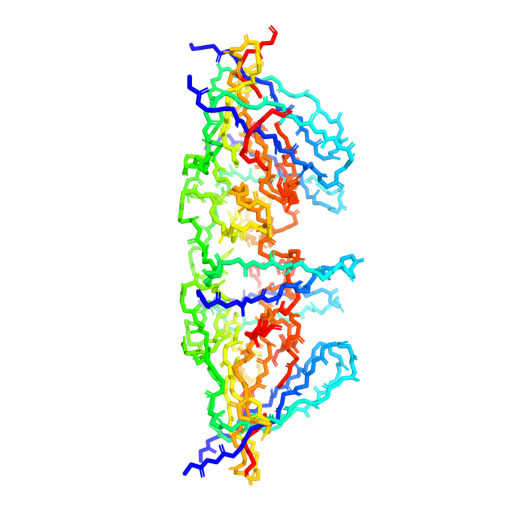--TTT--EEEBTTS-EEE--GGGB---B-/---EEEEBTTS-EEEESS--B--TTT--EEEBTTS-EEE--GGGB---B--/---EEEEBTTS-EEEESS--B--TTT--EEEBTTS-EEE--GGGB---B-/--EEEEEBTTS-EEEEES--B--TTT--EEEBTTS-EEE--GGGB---B-

CATH classification: 2.30.30.100

Radius of gyration: 23.46 Å; Cα contacts (8 Å, |Δi|>4): 877; chains: 7; bounding box: 64×65×26 Å